Protein AF-0000000085261270 (afdb_homodimer)

InterPro domains:
  IPR011009 Protein kinase-like domain superfamily [SSF56112] (23-106)

Radius of gyration: 17.26 Å; Cα contacts (8 Å, |Δi|>4): 428; chains: 2; bounding box: 30×53×46 Å

Foldseek 3Di:
DADPVLLVVLVVLCVVLVFAEDEPVVVCVQDDPVFWAWPADDPFGTKIWGDDPPFIKMKDFGDRDPVRSVVLSVVVVVQSVCQPPPPDWHWDGAYSVRSITMTGDDD/DADVVLLVVLVVLCVVLVFAEDEPVVVCVQDDPVFWAWPADDPFGTKIWGDDPPFIKMKDFGDRDPVRSVVLSVVVVVQSVCQPPPPDWHWDGAYSVRSITMTGDDD

pLDDT: mean 97.73, std 2.25, range [82.75, 98.94]

Structure (mmCIF, N/CA/C/O backbone):
data_AF-0000000085261270-model_v1
#
loop_
_entity.id
_entity.type
_entity.pdbx_description
1 polymer 'Protein kinase domain-containing protein'
#
loop_
_atom_site.group_PDB
_atom_site.id
_atom_site.type_symbol
_atom_site.label_atom_id
_atom_site.label_alt_id
_atom_site.label_comp_id
_atom_site.label_asym_id
_atom_site.label_entity_id
_atom_site.label_seq_id
_atom_site.pdbx_PDB_ins_code
_atom_site.Cartn_x
_atom_site.Cartn_y
_atom_site.Cartn_z
_atom_site.occupancy
_atom_site.B_iso_or_equiv
_atom_site.auth_seq_id
_atom_site.auth_comp_id
_atom_site.auth_asym_id
_atom_site.auth_atom_id
_atom_site.pdbx_PDB_model_num
ATOM 1 N N . MET A 1 1 ? 4.352 26.328 2.691 1 83.56 1 MET A N 1
ATOM 2 C CA . MET A 1 1 ? 3.074 25.984 3.311 1 83.56 1 MET A CA 1
ATOM 3 C C . MET A 1 1 ? 2.242 25.109 2.387 1 83.56 1 MET A C 1
ATOM 5 O O . MET A 1 1 ? 2.227 25.312 1.171 1 83.56 1 MET A O 1
ATOM 9 N N . ILE A 1 2 ? 1.566 24 2.965 1 95.19 2 ILE A N 1
ATOM 10 C CA . ILE A 1 2 ? 0.722 23.125 2.166 1 95.19 2 ILE A CA 1
ATOM 11 C C . ILE A 1 2 ? -0.504 23.891 1.673 1 95.19 2 ILE A C 1
ATOM 13 O O . ILE A 1 2 ? -1.143 24.609 2.441 1 95.19 2 ILE A O 1
ATOM 17 N N . LYS A 1 3 ? -0.799 23.828 0.334 1 97.44 3 LYS A N 1
ATOM 18 C CA . LYS A 1 3 ? -1.96 24.484 -0.26 1 97.44 3 LYS A CA 1
ATOM 19 C C . LYS A 1 3 ? -3.254 24.016 0.399 1 97.44 3 LYS A C 1
ATOM 21 O O . LYS A 1 3 ? -3.492 22.812 0.526 1 97.44 3 LYS A O 1
ATOM 26 N N . PRO A 1 4 ? -4.074 24.984 0.837 1 97.12 4 PRO A N 1
ATOM 27 C CA . PRO A 1 4 ? -5.336 24.609 1.474 1 97.12 4 PRO A CA 1
ATOM 28 C C . PRO A 1 4 ? -6.195 23.703 0.594 1 97.12 4 PRO A C 1
ATOM 30 O O . PRO A 1 4 ? -6.906 22.828 1.104 1 97.12 4 PRO A O 1
ATOM 33 N N . GLU A 1 5 ? -6.191 23.938 -0.656 1 97.81 5 GLU A N 1
ATOM 34 C CA . GLU A 1 5 ? -6.969 23.125 -1.582 1 97.81 5 GLU A CA 1
ATOM 35 C C . GLU A 1 5 ? -6.555 21.656 -1.51 1 97.81 5 GLU A C 1
ATOM 37 O O . GLU A 1 5 ? -7.391 20.75 -1.646 1 97.81 5 GLU A O 1
ATOM 42 N N . ASN A 1 6 ? -5.262 21.375 -1.389 1 98.56 6 ASN A N 1
ATOM 43 C CA . ASN A 1 6 ? -4.773 20 -1.273 1 98.56 6 ASN A CA 1
ATOM 44 C C . ASN A 1 6 ? -5.199 19.359 0.045 1 98.56 6 ASN A C 1
ATOM 46 O O . ASN A 1 6 ? -5.555 18.188 0.081 1 98.56 6 ASN A O 1
ATOM 50 N N . VAL A 1 7 ? -5.156 20.109 1.107 1 98.69 7 VAL A N 1
ATOM 51 C CA . VAL A 1 7 ? -5.621 19.625 2.408 1 98.69 7 VAL A CA 1
ATOM 52 C C . VAL A 1 7 ? -7.082 19.203 2.309 1 98.69 7 VAL A C 1
ATOM 54 O O . VAL A 1 7 ? -7.445 18.109 2.752 1 98.69 7 VAL A O 1
ATOM 57 N N . GLU A 1 8 ? -7.887 20.031 1.729 1 98.5 8 GLU A N 1
ATOM 58 C CA . GLU A 1 8 ? -9.312 19.766 1.599 1 98.5 8 GLU A CA 1
ATOM 59 C C . GLU A 1 8 ? -9.562 18.531 0.727 1 98.5 8 GLU A C 1
ATOM 61 O O . GLU A 1 8 ? -10.453 17.734 1.014 1 98.5 8 GLU A O 1
ATOM 66 N N . THR A 1 9 ? -8.836 18.453 -0.363 1 98.69 9 THR A N 1
ATOM 67 C CA . THR A 1 9 ? -8.945 17.297 -1.248 1 98.69 9 THR A CA 1
ATOM 68 C C . THR A 1 9 ? -8.695 16 -0.483 1 98.69 9 THR A C 1
ATOM 70 O O . THR A 1 9 ? -9.477 15.062 -0.575 1 98.69 9 THR A O 1
ATOM 73 N N . VAL A 1 10 ? -7.621 15.953 0.271 1 98.81 10 VAL A N 1
ATOM 74 C CA . VAL A 1 10 ? -7.266 14.75 1.021 1 98.81 10 VAL A CA 1
ATOM 75 C C . VAL A 1 10 ? -8.32 14.484 2.094 1 98.81 10 VAL A C 1
ATOM 77 O O . VAL A 1 10 ? -8.734 13.336 2.293 1 98.81 10 VAL A O 1
ATOM 80 N N . ARG A 1 11 ? -8.766 15.547 2.732 1 98.75 11 ARG A N 1
ATOM 81 C CA . ARG A 1 11 ? -9.766 15.414 3.791 1 98.75 11 ARG A CA 1
ATOM 82 C C . ARG A 1 11 ? -11.062 14.828 3.252 1 98.75 11 ARG A C 1
ATOM 84 O O . ARG A 1 11 ? -11.609 13.891 3.834 1 98.75 11 ARG A O 1
ATOM 91 N N . TYR A 1 12 ? -11.531 15.352 2.176 1 98.62 12 TYR A N 1
ATOM 92 C CA . TYR A 1 12 ? -12.766 14.867 1.571 1 98.62 12 TYR A CA 1
ATOM 93 C C . TYR A 1 12 ? -12.625 13.414 1.137 1 98.62 12 TYR A C 1
ATOM 95 O O . TYR A 1 12 ? -13.547 12.617 1.308 1 98.62 12 TYR A O 1
ATOM 103 N N . PHE A 1 13 ? -11.516 13.133 0.557 1 98.75 13 PHE A N 1
ATOM 104 C CA . PHE A 1 13 ? -11.258 11.773 0.096 1 98.75 13 PHE A CA 1
ATOM 105 C C . PHE A 1 13 ? -11.312 10.781 1.257 1 98.75 13 PHE A C 1
ATOM 107 O O . PHE A 1 13 ? -11.93 9.727 1.147 1 98.75 13 PHE A O 1
ATOM 114 N N . CYS A 1 14 ? -10.68 11.109 2.334 1 98.81 14 CYS A N 1
ATOM 115 C CA . CYS A 1 14 ? -10.641 10.25 3.514 1 98.81 14 CYS A CA 1
ATOM 116 C C . CYS A 1 14 ? -12.031 10.086 4.109 1 98.81 14 CYS A C 1
ATOM 118 O O . CYS A 1 14 ? -12.383 9.008 4.594 1 98.81 14 CYS A O 1
ATOM 120 N N . GLN A 1 15 ? -12.773 11.117 4.102 1 98.25 15 GLN A N 1
ATOM 121 C CA . GLN A 1 15 ? -14.133 11.078 4.629 1 98.25 15 GLN A CA 1
ATOM 122 C C . GLN A 1 15 ? -14.984 10.07 3.867 1 98.25 15 GLN A C 1
ATOM 124 O O . GLN A 1 15 ? -15.82 9.383 4.457 1 98.25 15 GLN A O 1
ATOM 129 N N . ARG A 1 16 ? -14.742 9.938 2.605 1 96.62 16 ARG A N 1
ATOM 130 C CA . ARG A 1 16 ? -15.5 9.016 1.765 1 96.62 16 ARG A CA 1
ATOM 131 C C . ARG A 1 16 ? -15.312 7.578 2.223 1 96.62 16 ARG A C 1
ATOM 133 O O . ARG A 1 16 ? -16.234 6.766 2.135 1 96.62 16 ARG A O 1
ATOM 140 N N . PHE A 1 17 ? -14.148 7.262 2.842 1 96.88 17 PHE A N 1
ATOM 141 C CA . PHE A 1 17 ? -13.844 5.898 3.25 1 96.88 17 PHE A CA 1
ATOM 142 C C . PHE A 1 17 ? -14.062 5.719 4.746 1 96.88 17 PHE A C 1
ATOM 144 O O . PHE A 1 17 ? -14 4.602 5.262 1 96.88 17 PHE A O 1
ATOM 151 N N . GLY A 1 18 ? -14.32 6.836 5.383 1 97.31 18 GLY A N 1
ATOM 152 C CA . GLY A 1 18 ? -14.367 6.766 6.836 1 97.31 18 GLY A CA 1
ATOM 153 C C . GLY A 1 18 ? -13 6.555 7.465 1 97.31 18 GLY A C 1
ATOM 154 O O . GLY A 1 18 ? -12.891 5.922 8.516 1 97.31 18 GLY A O 1
ATOM 155 N N . THR A 1 19 ? -11.961 7.078 6.781 1 98.5 19 THR A N 1
ATOM 156 C CA . THR A 1 19 ? -10.586 6.988 7.262 1 98.5 19 THR A CA 1
ATOM 157 C C . THR A 1 19 ? -10.375 7.895 8.469 1 98.5 19 THR A C 1
ATOM 159 O O . THR A 1 19 ? -10.852 9.031 8.492 1 98.5 19 THR A O 1
ATOM 162 N N . LEU A 1 20 ? -9.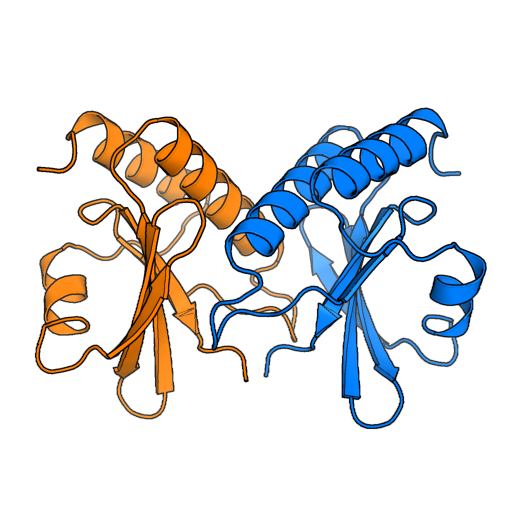641 7.383 9.5 1 98.81 20 LEU A N 1
ATOM 163 C CA . LEU A 1 20 ? -9.328 8.219 10.656 1 98.81 20 LEU A CA 1
ATOM 164 C C . LEU A 1 20 ? -8.43 9.383 10.266 1 98.81 20 LEU A C 1
ATOM 166 O O . LEU A 1 20 ? -7.395 9.188 9.625 1 98.81 20 LEU A O 1
ATOM 170 N N . ILE A 1 21 ? -8.875 10.508 10.641 1 98.94 21 ILE A N 1
ATOM 171 C CA . ILE A 1 21 ? -8.141 11.719 10.312 1 98.94 21 ILE A CA 1
ATOM 172 C C . ILE A 1 21 ? -7.535 12.32 11.578 1 98.94 21 ILE A C 1
ATOM 174 O O . ILE A 1 21 ? -8.234 12.508 12.578 1 98.94 21 ILE A O 1
ATOM 178 N N . TRP A 1 22 ? -6.281 12.547 11.562 1 98.88 22 TRP A N 1
ATOM 179 C CA . TRP A 1 22 ? -5.594 13.281 12.617 1 98.88 22 TRP A CA 1
ATOM 180 C C . TRP A 1 22 ? -5.508 14.766 12.273 1 98.88 22 TRP A C 1
ATOM 182 O O . TRP A 1 22 ? -5.41 15.133 11.094 1 98.88 22 TRP A O 1
ATOM 192 N N . ASP A 1 23 ? -5.508 15.602 13.297 1 98.5 23 ASP A N 1
ATOM 193 C CA . ASP A 1 23 ? -5.16 17 13.039 1 98.5 23 ASP A CA 1
ATOM 194 C C . ASP A 1 23 ? -3.66 17.219 13.195 1 98.5 23 ASP A C 1
ATOM 196 O O . ASP A 1 23 ? -2.926 16.328 13.602 1 98.5 23 ASP A O 1
ATOM 200 N N . ALA A 1 24 ? -3.229 18.391 12.82 1 98.44 24 ALA A N 1
ATOM 201 C CA . ALA A 1 24 ? -1.808 18.719 12.805 1 98.44 24 ALA A CA 1
ATOM 202 C C . ALA A 1 24 ? -1.216 18.672 14.211 1 98.44 24 ALA A C 1
ATOM 204 O O . ALA A 1 24 ? -0.056 18.281 14.383 1 98.44 24 ALA A O 1
ATOM 205 N N . ALA A 1 25 ? -1.984 19.109 15.195 1 98.56 25 ALA A N 1
ATOM 206 C CA . ALA A 1 25 ? -1.477 19.141 16.562 1 98.56 25 ALA A CA 1
ATOM 207 C C . ALA A 1 25 ? -1.127 17.734 17.047 1 98.56 25 ALA A C 1
ATOM 209 O O . ALA A 1 25 ? -0.07 17.516 17.641 1 98.56 25 ALA A O 1
ATOM 210 N N . LEU A 1 26 ? -2.029 16.828 16.781 1 98.44 26 LEU A N 1
ATOM 211 C CA . LEU A 1 26 ? -1.787 15.445 17.172 1 98.44 26 LEU A CA 1
ATOM 212 C C . LEU A 1 26 ? -0.594 14.867 16.422 1 98.44 26 LEU A C 1
ATOM 214 O O . LEU A 1 26 ? 0.283 14.242 17.031 1 98.44 26 LEU A O 1
ATOM 218 N N . HIS A 1 27 ? -0.513 15.016 15.109 1 98.62 27 HIS A N 1
ATOM 219 C CA . HIS A 1 27 ? 0.607 14.562 14.289 1 98.62 27 HIS A CA 1
ATOM 220 C C . HIS A 1 27 ? 1.93 15.109 14.82 1 98.62 27 HIS A C 1
ATOM 222 O O . HIS A 1 27 ? 2.891 14.359 14.992 1 98.62 27 HIS A O 1
ATOM 228 N N . ASP A 1 28 ? 1.919 16.422 15.102 1 98.38 28 ASP A N 1
ATOM 229 C CA . ASP A 1 28 ? 3.154 17.094 15.5 1 98.38 28 ASP A CA 1
ATOM 230 C C . ASP A 1 28 ? 3.58 16.656 16.906 1 98.38 28 ASP A C 1
ATOM 232 O O . ASP A 1 28 ? 4.773 16.641 17.219 1 98.38 28 ASP A O 1
ATOM 236 N N . PHE A 1 29 ? 2.605 16.359 17.672 1 9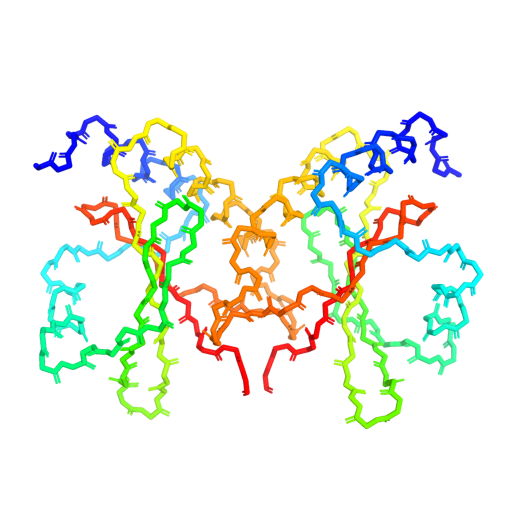7.88 29 PHE A N 1
ATOM 237 C CA . PHE A 1 29 ? 2.906 15.875 19.016 1 97.88 29 PHE A CA 1
ATOM 238 C C . PHE A 1 29 ? 3.607 14.523 18.953 1 97.88 29 PHE A C 1
ATOM 240 O O . PHE A 1 29 ? 4.617 14.312 19.625 1 97.88 29 PHE A O 1
ATOM 247 N N . LEU A 1 30 ? 3.139 13.617 18.141 1 97.5 30 LEU A N 1
ATOM 248 C CA . LEU A 1 30 ? 3.641 12.242 18.094 1 97.5 30 LEU A CA 1
ATOM 249 C C . LEU A 1 30 ? 4.906 12.164 17.25 1 97.5 30 LEU A C 1
ATOM 251 O O . LEU A 1 30 ? 5.758 11.297 17.484 1 97.5 30 LEU A O 1
ATOM 255 N N . PHE A 1 31 ? 4.953 13.047 16.234 1 98 31 PHE A N 1
ATOM 256 C CA . PHE A 1 31 ? 6.086 13.07 15.328 1 98 31 PHE A CA 1
ATOM 257 C C . PHE A 1 31 ? 6.762 14.43 15.336 1 98 31 PHE A C 1
ATOM 259 O O . PHE A 1 31 ? 6.395 15.32 14.555 1 98 31 PHE A O 1
ATOM 266 N N . ASN A 1 32 ? 7.637 14.625 16.188 1 97.12 32 ASN A N 1
ATOM 267 C CA . ASN A 1 32 ? 8.438 15.836 16.266 1 97.12 32 ASN A CA 1
ATOM 268 C C . ASN A 1 32 ? 9.93 15.523 16.312 1 97.12 32 ASN A C 1
ATOM 270 O O . ASN A 1 32 ? 10.328 14.359 16.25 1 97.12 32 ASN A O 1
ATOM 274 N N . ASP A 1 33 ? 10.727 16.547 16.375 1 95.88 33 ASP A N 1
ATOM 275 C CA . ASP A 1 33 ? 12.172 16.406 16.234 1 95.88 33 ASP A CA 1
ATOM 276 C C . ASP A 1 33 ? 12.734 15.5 17.328 1 95.88 33 ASP A C 1
ATOM 278 O O . ASP A 1 33 ? 13.773 14.867 17.141 1 95.88 33 ASP A O 1
ATOM 282 N N . ASN A 1 34 ? 12.039 15.281 18.422 1 96.69 34 ASN A N 1
ATOM 283 C CA . ASN A 1 34 ? 12.531 14.508 19.562 1 96.69 34 ASN A CA 1
ATOM 284 C C . ASN A 1 34 ? 12.094 13.055 19.469 1 96.69 34 ASN A C 1
ATOM 286 O O . ASN A 1 34 ? 12.703 12.18 20.094 1 96.69 34 ASN A O 1
ATOM 290 N N . THR A 1 35 ? 11.055 12.797 18.719 1 97.44 35 THR A N 1
ATOM 291 C CA . THR A 1 35 ? 10.461 11.469 18.766 1 97.44 35 THR A CA 1
ATOM 292 C C . THR A 1 35 ? 10.648 10.742 17.438 1 97.44 35 THR A C 1
ATOM 294 O O . THR A 1 35 ? 10.641 9.508 17.375 1 97.44 35 THR A O 1
ATOM 297 N N . ARG A 1 36 ? 10.852 11.5 16.359 1 98.06 36 ARG A N 1
ATOM 298 C CA . ARG A 1 36 ? 10.852 10.852 15.055 1 98.06 36 ARG A CA 1
ATOM 299 C C . ARG A 1 36 ? 12.266 10.477 14.617 1 98.06 36 ARG A C 1
ATOM 301 O O . ARG A 1 36 ? 13.227 11.164 14.969 1 98.06 36 ARG A O 1
ATOM 308 N N . GLN A 1 37 ? 12.398 9.438 13.922 1 98.38 37 GLN A N 1
ATOM 309 C CA . GLN A 1 37 ? 13.617 9.008 13.242 1 98.38 37 GLN A CA 1
ATOM 310 C C . GLN A 1 37 ? 13.398 8.891 11.734 1 98.38 37 GLN A C 1
ATOM 312 O O . GLN A 1 37 ? 12.445 8.25 11.289 1 98.38 37 GLN A O 1
ATOM 317 N N . ARG A 1 38 ? 14.273 9.5 11.016 1 98.69 38 ARG A N 1
ATOM 318 C CA . ARG A 1 38 ? 14.164 9.445 9.562 1 98.69 38 ARG A CA 1
ATOM 319 C C . ARG A 1 38 ? 14.461 8.047 9.039 1 98.69 38 ARG A C 1
ATOM 321 O O . ARG A 1 38 ? 15.484 7.453 9.391 1 98.69 38 ARG A O 1
ATOM 328 N N . LEU A 1 39 ? 13.594 7.551 8.281 1 98.56 39 LEU A N 1
ATOM 329 C CA . LEU A 1 39 ? 13.805 6.242 7.672 1 98.56 39 LEU A CA 1
ATOM 330 C C . LEU A 1 39 ? 14.406 6.383 6.277 1 98.56 39 LEU A C 1
ATOM 332 O O . LEU A 1 39 ? 15.25 5.582 5.875 1 98.56 39 LEU A O 1
ATOM 336 N N . GLY A 1 40 ? 13.961 7.391 5.48 1 98.44 40 GLY A N 1
ATOM 337 C CA . GLY A 1 40 ? 14.445 7.621 4.129 1 98.44 40 GLY A CA 1
ATOM 338 C C . GLY A 1 40 ? 13.438 8.328 3.246 1 98.44 40 GLY A C 1
ATOM 339 O O . GLY A 1 40 ? 12.352 8.688 3.699 1 98.44 40 GLY A O 1
ATOM 340 N N . SER A 1 41 ? 13.859 8.594 1.975 1 98.19 41 SER A N 1
ATOM 341 C CA . SER A 1 41 ? 13.023 9.273 0.993 1 98.19 41 SER A CA 1
ATOM 342 C C . SER A 1 41 ? 12.492 8.297 -0.052 1 98.19 41 SER A C 1
ATOM 344 O O . SER A 1 41 ? 13.25 7.5 -0.606 1 98.19 41 SER A O 1
ATOM 346 N N . GLY A 1 42 ? 11.188 8.438 -0.21 1 97.12 42 GLY A N 1
ATOM 347 C CA . GLY A 1 42 ? 10.602 7.816 -1.388 1 97.12 42 GLY A CA 1
ATOM 348 C C . GLY A 1 42 ? 10.445 8.781 -2.551 1 97.12 42 GLY A C 1
ATOM 349 O O . GLY A 1 42 ? 10.961 9.898 -2.514 1 97.12 42 GLY A O 1
ATOM 350 N N . THR A 1 43 ? 9.734 8.344 -3.525 1 97.56 43 THR A N 1
ATOM 351 C CA . THR A 1 43 ? 9.516 9.102 -4.75 1 97.56 43 THR A CA 1
ATOM 352 C C . THR A 1 43 ? 8.789 10.414 -4.453 1 97.56 43 THR A C 1
ATOM 354 O O . THR A 1 43 ? 9.109 11.445 -5.043 1 97.56 43 THR A O 1
ATOM 357 N N . TYR A 1 44 ? 7.891 10.414 -3.463 1 97.94 44 TYR A N 1
ATOM 358 C CA . TYR A 1 44 ? 6.965 11.539 -3.34 1 97.94 44 TYR A CA 1
ATOM 359 C C . TYR A 1 44 ? 7.168 12.266 -2.018 1 97.94 44 TYR A C 1
ATOM 361 O O . TYR A 1 44 ? 6.41 13.188 -1.687 1 97.94 44 TYR A O 1
ATOM 369 N N . GLY A 1 45 ? 8.117 11.766 -1.3 1 98.19 45 GLY A N 1
ATOM 370 C CA . GLY A 1 45 ? 8.32 12.414 -0.015 1 98.19 45 GLY A CA 1
ATOM 371 C C . GLY A 1 45 ? 9.281 11.664 0.888 1 98.19 45 GLY A C 1
ATOM 372 O O . GLY A 1 45 ? 10.219 11.023 0.41 1 98.19 45 GLY A O 1
ATOM 373 N N . VAL A 1 46 ? 9.062 11.875 2.223 1 98.62 46 VAL A N 1
ATOM 374 C CA . VAL A 1 46 ? 10 11.336 3.203 1 98.62 46 VAL A CA 1
ATOM 375 C C . VAL A 1 46 ? 9.234 10.523 4.25 1 98.62 46 VAL A C 1
ATOM 377 O O . VAL A 1 46 ? 8.102 10.859 4.602 1 98.62 46 VAL A O 1
ATOM 380 N N . CYS A 1 47 ? 9.938 9.492 4.773 1 98.88 47 CYS A N 1
ATOM 381 C CA . CYS A 1 47 ? 9.344 8.648 5.801 1 98.88 47 CYS A CA 1
ATOM 382 C C . CYS A 1 47 ? 10.117 8.75 7.109 1 98.88 47 CYS A C 1
ATOM 384 O O . CYS A 1 47 ? 11.344 8.812 7.105 1 98.88 47 CYS A O 1
ATOM 386 N N . TYR A 1 48 ? 9.344 8.742 8.172 1 98.81 48 TYR A N 1
ATOM 387 C CA . TYR A 1 48 ? 9.898 8.734 9.523 1 98.81 48 TYR A CA 1
ATOM 388 C C . TYR A 1 48 ? 9.266 7.633 10.359 1 98.81 48 TYR A C 1
ATOM 390 O O . TYR A 1 48 ? 8.172 7.156 10.055 1 98.81 48 TYR A O 1
ATOM 398 N N . SER A 1 49 ? 9.914 7.203 11.375 1 98.62 49 SER A N 1
ATOM 399 C CA . SER A 1 49 ? 9.328 6.344 12.391 1 98.62 49 SER A CA 1
ATOM 400 C C . SER A 1 49 ? 9.305 7.035 13.75 1 98.62 49 SER A C 1
ATOM 402 O 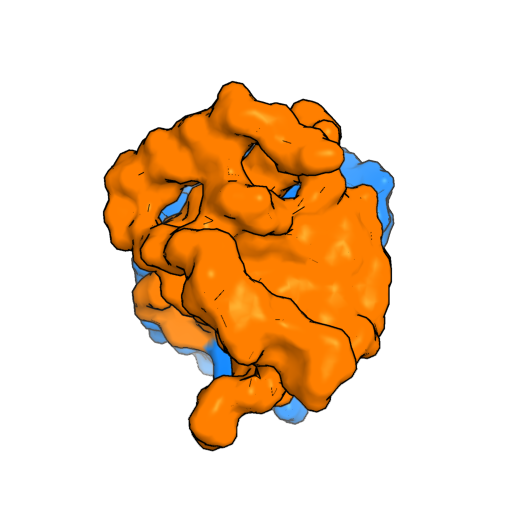O . SER A 1 49 ? 10.047 7.992 13.984 1 98.62 49 SER A O 1
ATOM 404 N N . ALA A 1 50 ? 8.414 6.613 14.586 1 98.12 50 ALA A N 1
ATOM 405 C CA . ALA A 1 50 ? 8.359 7.035 15.984 1 98.12 50 ALA A CA 1
ATOM 406 C C . ALA A 1 50 ? 7.75 5.945 16.859 1 98.12 50 ALA A C 1
ATOM 408 O O . ALA A 1 50 ? 6.848 5.223 16.422 1 98.12 50 ALA A O 1
ATOM 409 N N . GLY A 1 51 ? 8.242 5.836 17.984 1 97.5 51 GLY A N 1
ATOM 410 C CA . GLY A 1 51 ? 7.605 4.984 18.984 1 97.5 51 GLY A CA 1
ATOM 411 C C . GLY A 1 51 ? 6.352 5.598 19.578 1 97.5 51 GLY A C 1
ATOM 412 O O . GLY A 1 51 ? 6.352 6.766 19.969 1 97.5 51 GLY A O 1
ATOM 413 N N . VAL A 1 52 ? 5.293 4.867 19.578 1 94.62 52 VAL A N 1
ATOM 414 C CA . VAL A 1 52 ? 4.027 5.266 20.188 1 94.62 52 VAL A CA 1
ATOM 415 C C . VAL A 1 52 ? 3.541 4.18 21.141 1 94.62 52 VAL A C 1
ATOM 417 O O . VAL A 1 52 ? 3.035 3.141 20.703 1 94.62 52 VAL A O 1
ATOM 420 N N . ALA A 1 53 ? 3.65 4.527 22.438 1 92.56 53 ALA A N 1
ATOM 421 C CA . ALA A 1 53 ? 3.406 3.523 23.484 1 92.56 53 ALA A CA 1
ATOM 422 C C . ALA A 1 53 ? 4.266 2.283 23.25 1 92.56 53 ALA A C 1
ATOM 424 O O . ALA A 1 53 ? 5.492 2.369 23.203 1 92.56 53 ALA A O 1
ATOM 425 N N . SER A 1 54 ? 3.674 1.107 22.984 1 94.94 54 SER A N 1
ATOM 426 C CA . SER A 1 54 ? 4.434 -0.121 22.781 1 94.94 54 SER A CA 1
ATOM 427 C C . SER A 1 54 ? 4.543 -0.464 21.297 1 94.94 54 SER A C 1
ATOM 429 O O . SER A 1 54 ? 5.012 -1.546 20.938 1 94.94 54 SER A O 1
ATOM 431 N N . ASN A 1 55 ? 4.152 0.447 20.531 1 96.12 55 ASN A N 1
ATOM 432 C CA . ASN A 1 55 ? 4.176 0.23 19.078 1 96.12 55 ASN A CA 1
ATOM 433 C C . ASN A 1 55 ? 5.148 1.18 18.391 1 96.12 55 ASN A C 1
ATOM 435 O O . ASN A 1 55 ? 5.66 2.113 19.016 1 96.12 55 ASN A O 1
ATOM 439 N N . THR A 1 56 ? 5.539 0.826 17.172 1 97.88 56 THR A N 1
ATOM 440 C C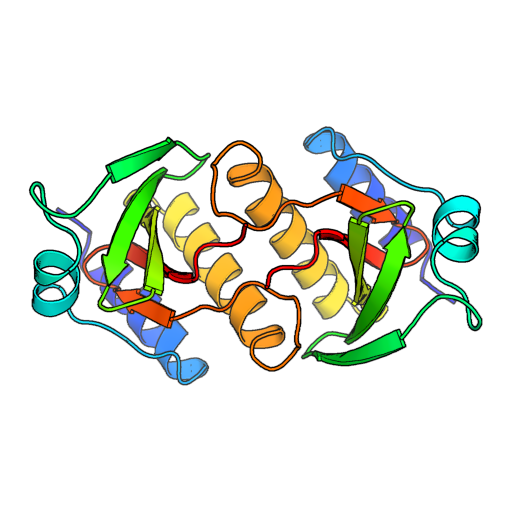A . THR A 1 56 ? 6.238 1.728 16.25 1 97.88 56 THR A CA 1
ATOM 441 C C . THR A 1 56 ? 5.367 2.047 15.047 1 97.88 56 THR A C 1
ATOM 443 O O . THR A 1 56 ? 4.742 1.153 14.469 1 97.88 56 THR A O 1
ATOM 446 N N . TRP A 1 57 ? 5.312 3.324 14.789 1 98.69 57 TRP A N 1
ATOM 447 C CA . TRP A 1 57 ? 4.551 3.746 13.617 1 98.69 57 TRP A CA 1
ATOM 448 C C . TRP A 1 57 ? 5.449 4.434 12.602 1 98.69 57 TRP A C 1
ATOM 450 O O . TRP A 1 57 ? 6.562 4.852 12.93 1 98.69 57 TRP A O 1
ATOM 460 N N . VAL A 1 58 ? 5.02 4.465 11.336 1 98.75 58 VAL A N 1
ATOM 461 C CA . VAL A 1 58 ? 5.707 5.129 10.234 1 98.75 58 VAL A CA 1
ATOM 462 C C . VAL A 1 58 ? 4.836 6.262 9.688 1 98.75 58 VAL A C 1
ATOM 464 O O . VAL A 1 58 ? 3.627 6.09 9.508 1 98.75 58 VAL A O 1
ATOM 467 N N . THR A 1 59 ? 5.418 7.406 9.453 1 98.69 59 THR A N 1
ATOM 468 C CA . THR A 1 59 ? 4.75 8.469 8.711 1 98.69 59 THR A CA 1
ATOM 469 C C . THR A 1 59 ? 5.348 8.602 7.309 1 98.69 59 THR A C 1
ATOM 471 O O . THR A 1 59 ? 6.566 8.641 7.152 1 98.69 59 THR A O 1
ATOM 474 N N . LYS A 1 60 ? 4.5 8.586 6.387 1 98.75 60 LYS A N 1
ATOM 475 C CA . LYS A 1 60 ? 4.828 8.953 5.012 1 98.75 60 LYS A CA 1
ATOM 476 C C . LYS A 1 60 ? 4.422 10.398 4.719 1 98.75 60 LYS A C 1
ATOM 478 O O . LYS A 1 60 ? 3.234 10.688 4.562 1 98.75 60 LYS A O 1
ATOM 483 N N . LEU A 1 61 ? 5.398 11.266 4.754 1 98.62 61 LEU A N 1
ATOM 484 C CA . LEU A 1 61 ? 5.172 12.68 4.508 1 98.62 61 LEU A CA 1
ATOM 485 C C . LEU A 1 61 ? 5.312 13.008 3.025 1 98.62 61 LEU A C 1
ATOM 487 O O . LEU A 1 61 ? 6.395 12.859 2.455 1 98.62 61 LEU A O 1
ATOM 491 N N . PHE A 1 62 ? 4.234 13.461 2.414 1 98.75 62 PHE A N 1
ATOM 492 C CA . PHE A 1 62 ? 4.227 13.703 0.977 1 98.75 62 PHE A CA 1
ATOM 493 C C . PHE A 1 62 ? 4.559 15.164 0.674 1 98.75 62 PHE A C 1
ATOM 495 O O . PHE A 1 62 ? 4.191 16.062 1.438 1 98.75 62 PHE A O 1
ATOM 502 N N . ASP A 1 63 ? 5.172 15.375 -0.459 1 98.38 63 ASP A N 1
ATOM 503 C CA . ASP A 1 63 ? 5.367 16.719 -0.985 1 98.38 63 ASP A CA 1
ATOM 504 C C . ASP A 1 63 ? 4.035 17.359 -1.365 1 98.38 63 ASP A C 1
ATOM 506 O O . ASP A 1 63 ? 3.039 16.672 -1.565 1 98.38 63 ASP A O 1
ATOM 510 N N . ASP A 1 64 ? 4.082 18.656 -1.422 1 98.19 64 ASP A N 1
ATOM 511 C CA . ASP A 1 64 ? 2.869 19.391 -1.764 1 98.19 64 ASP A CA 1
ATOM 512 C C . ASP A 1 64 ? 2.789 19.656 -3.266 1 98.19 64 ASP A C 1
ATOM 514 O O . ASP A 1 64 ? 2.793 20.812 -3.701 1 98.19 64 ASP A O 1
ATOM 518 N N . THR A 1 65 ? 2.854 18.641 -4.055 1 97.75 65 THR A N 1
ATOM 519 C CA . THR A 1 65 ? 2.65 18.688 -5.496 1 97.75 65 THR A CA 1
ATOM 520 C C . THR A 1 65 ? 1.402 17.906 -5.895 1 97.75 65 THR A C 1
ATOM 522 O O . THR A 1 65 ? 0.928 17.062 -5.141 1 97.75 65 THR A O 1
ATOM 525 N N . GLU A 1 66 ? 0.918 18.188 -7.016 1 96.81 66 GLU A N 1
ATOM 526 C CA . GLU A 1 66 ? -0.26 17.469 -7.504 1 96.81 66 GLU A CA 1
ATOM 527 C C . GLU A 1 66 ? 0.001 15.977 -7.613 1 96.81 66 GLU A C 1
ATOM 529 O O . GLU A 1 66 ? -0.85 15.164 -7.246 1 96.81 66 GLU A O 1
ATOM 534 N N . SER A 1 67 ? 1.14 15.672 -8.133 1 97.12 67 SER A N 1
ATOM 535 C CA . SER A 1 67 ? 1.486 14.266 -8.297 1 97.12 67 SER A CA 1
ATOM 536 C C . SER A 1 67 ? 1.589 13.555 -6.949 1 97.12 67 SER A C 1
ATOM 538 O O . SER A 1 67 ? 1.182 12.398 -6.816 1 97.12 67 SER A O 1
ATOM 540 N N . SER A 1 68 ? 2.105 14.25 -5.996 1 98.06 68 SER A N 1
ATOM 541 C CA . SER A 1 68 ? 2.238 13.656 -4.664 1 98.06 68 SER A CA 1
ATOM 542 C C . SER A 1 68 ? 0.874 13.461 -4.012 1 98.06 68 SER A C 1
ATOM 544 O O . SER A 1 68 ? 0.633 12.438 -3.365 1 98.06 68 SER A O 1
ATOM 546 N N . VAL A 1 69 ? 0.021 14.391 -4.199 1 98.56 69 VAL A N 1
ATOM 547 C CA . VAL A 1 69 ? -1.322 14.289 -3.637 1 98.56 69 VAL A CA 1
ATOM 548 C C . VAL A 1 69 ? -2.07 13.133 -4.297 1 98.56 69 VAL A C 1
ATOM 550 O O . VAL A 1 69 ? -2.732 12.344 -3.615 1 98.56 69 VAL A O 1
ATOM 553 N N . GLU A 1 70 ? -1.938 13.078 -5.566 1 97.81 70 GLU A N 1
ATOM 554 C CA . GLU A 1 70 ? -2.559 11.961 -6.273 1 97.81 70 GLU A CA 1
ATOM 555 C C . GLU A 1 70 ? -2.043 10.617 -5.754 1 97.81 70 GLU A C 1
ATOM 557 O O . GLU A 1 70 ? -2.822 9.688 -5.535 1 97.81 70 GLU A O 1
ATOM 562 N N . SER A 1 71 ? -0.749 10.523 -5.539 1 97.88 71 SER A N 1
ATOM 563 C CA . SER A 1 71 ? -0.142 9.305 -5.023 1 97.88 71 SER A CA 1
ATOM 564 C C . SER A 1 71 ? -0.624 9 -3.611 1 97.88 71 SER A C 1
ATOM 566 O O . SER A 1 71 ? -0.871 7.84 -3.27 1 97.88 71 SER A O 1
ATOM 568 N N . LEU A 1 72 ? -0.748 10.031 -2.855 1 98.81 72 LEU A N 1
ATOM 569 C CA . LEU A 1 72 ? -1.269 9.883 -1.502 1 98.81 72 LEU A CA 1
ATOM 570 C C . LEU A 1 72 ? -2.676 9.297 -1.523 1 98.81 72 LEU A C 1
ATOM 572 O O . LEU A 1 72 ? -2.971 8.344 -0.792 1 98.81 72 LEU A O 1
ATOM 576 N N . LEU A 1 73 ? -3.508 9.828 -2.395 1 98.5 73 LEU A N 1
ATOM 577 C CA . LEU A 1 73 ? -4.883 9.352 -2.486 1 98.5 73 LEU A CA 1
ATOM 578 C C . LEU A 1 73 ? -4.922 7.891 -2.924 1 98.5 73 LEU A C 1
ATOM 580 O O . LEU A 1 73 ? -5.715 7.102 -2.402 1 98.5 73 LEU A O 1
ATOM 584 N N . GLN A 1 74 ? -4.078 7.574 -3.809 1 97.19 74 GLN A N 1
ATOM 585 C CA . GLN A 1 74 ? -4.031 6.203 -4.301 1 97.19 74 GLN A CA 1
ATOM 586 C C . GLN A 1 74 ? -3.586 5.242 -3.201 1 97.19 74 GLN A C 1
ATOM 588 O O . GLN A 1 74 ? -4.113 4.133 -3.088 1 97.19 74 GLN A O 1
ATOM 593 N N . GLU A 1 75 ? -2.631 5.664 -2.43 1 98.12 75 GLU A N 1
ATOM 594 C CA . GLU A 1 75 ? -2.168 4.832 -1.323 1 98.12 75 GLU A CA 1
ATOM 595 C C . GLU A 1 75 ? -3.266 4.637 -0.283 1 98.12 75 GLU A C 1
ATOM 597 O O . GLU A 1 75 ? -3.494 3.518 0.182 1 98.12 75 GLU A O 1
ATOM 602 N N . VAL A 1 76 ? -3.934 5.672 0.016 1 98.56 76 VAL A N 1
ATOM 603 C CA . VAL A 1 76 ? -5.031 5.578 0.972 1 98.56 76 VAL A CA 1
ATOM 604 C C . VAL A 1 76 ? -6.09 4.613 0.449 1 98.56 76 VAL A C 1
ATOM 606 O O . VAL A 1 76 ? -6.562 3.742 1.184 1 98.56 76 VAL A O 1
ATOM 609 N N . GLU A 1 77 ? -6.473 4.75 -0.815 1 97.5 77 GLU A N 1
ATOM 610 C CA . GLU A 1 77 ? -7.496 3.881 -1.393 1 97.5 77 GLU A CA 1
ATOM 611 C C . GLU A 1 77 ? -7.086 2.414 -1.313 1 97.5 77 GLU A C 1
ATOM 613 O O . GLU A 1 77 ? -7.883 1.562 -0.919 1 97.5 77 GLU A O 1
ATOM 618 N N . ALA A 1 78 ? -5.848 2.18 -1.674 1 97.19 78 ALA A N 1
ATOM 619 C 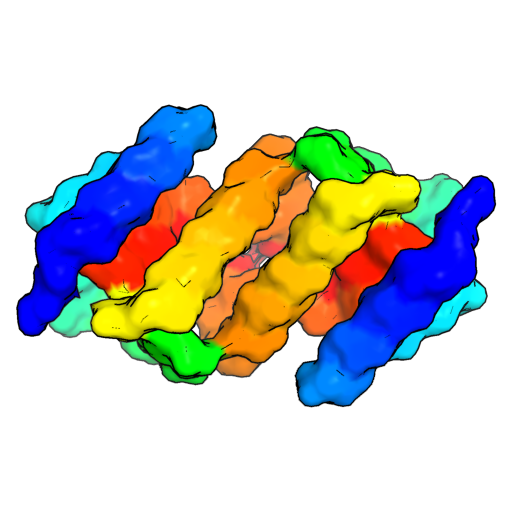CA . ALA A 1 78 ? -5.355 0.804 -1.668 1 97.19 78 ALA A CA 1
ATOM 620 C C . ALA A 1 78 ? -5.363 0.225 -0.256 1 97.19 78 ALA A C 1
ATOM 622 O O . ALA A 1 78 ? -5.742 -0.93 -0.053 1 97.19 78 ALA A O 1
ATOM 623 N N . MET A 1 79 ? -4.977 1.013 0.68 1 98.25 79 MET A N 1
ATOM 624 C CA . MET A 1 79 ? -4.918 0.533 2.059 1 98.25 79 MET A CA 1
ATOM 625 C C . MET A 1 79 ? -6.316 0.342 2.631 1 98.25 79 MET A C 1
ATOM 627 O O . MET A 1 79 ? -6.566 -0.618 3.361 1 98.25 79 MET A O 1
ATOM 631 N N . GLU A 1 80 ? -7.238 1.208 2.256 1 98.25 80 GLU A N 1
ATOM 632 C CA . GLU A 1 80 ? -8.617 1.042 2.695 1 98.25 80 GLU A CA 1
ATOM 633 C C . GLU A 1 80 ? -9.227 -0.248 2.146 1 98.25 80 GLU A C 1
ATOM 635 O O . GLU A 1 80 ? -9.961 -0.941 2.846 1 98.25 80 GLU A O 1
ATOM 640 N N . ALA A 1 81 ? -8.867 -0.602 0.984 1 97.31 81 ALA A N 1
ATOM 641 C CA . ALA A 1 81 ? -9.422 -1.771 0.305 1 97.31 81 ALA A CA 1
ATOM 642 C C . ALA A 1 81 ? -8.977 -3.062 0.989 1 97.31 81 ALA A C 1
ATOM 644 O O . ALA A 1 81 ? -9.594 -4.113 0.808 1 97.31 81 ALA A O 1
ATOM 645 N N . LEU A 1 82 ? -7.891 -2.973 1.823 1 97.88 82 LEU A N 1
ATOM 646 C CA . LEU A 1 82 ? -7.277 -4.168 2.389 1 97.88 82 LEU A CA 1
ATOM 647 C C . LEU A 1 82 ? -7.262 -4.102 3.912 1 97.88 82 LEU A C 1
ATOM 649 O O . LEU A 1 82 ? -6.625 -4.934 4.566 1 97.88 82 LEU A O 1
ATOM 653 N N . LYS A 1 83 ? -7.934 -3.178 4.477 1 97.44 83 LYS A N 1
ATOM 654 C CA . LYS A 1 83 ? -7.75 -2.777 5.867 1 97.44 83 LYS A CA 1
ATOM 655 C C . LYS A 1 83 ? -8.102 -3.92 6.82 1 97.44 83 LYS A C 1
ATOM 657 O O . LYS A 1 83 ? -7.562 -4 7.926 1 97.44 83 LYS A O 1
ATOM 662 N N . ASP A 1 84 ? -8.906 -4.914 6.418 1 97.19 84 ASP A N 1
ATOM 663 C CA . ASP A 1 84 ? -9.352 -5.961 7.336 1 97.19 84 ASP A CA 1
ATOM 664 C C . ASP A 1 84 ? -8.625 -7.273 7.062 1 97.19 84 ASP A C 1
ATOM 666 O O . ASP A 1 84 ? -8.891 -8.281 7.715 1 97.19 84 ASP A O 1
ATOM 670 N N . ILE A 1 85 ? -7.703 -7.293 6.207 1 98.31 85 ILE A N 1
ATOM 671 C CA . ILE A 1 85 ? -7.012 -8.523 5.824 1 98.31 85 ILE A CA 1
ATOM 672 C C . ILE A 1 85 ? -5.742 -8.68 6.656 1 98.31 85 ILE A C 1
ATOM 674 O O . ILE A 1 85 ? -4.895 -7.785 6.684 1 98.31 85 ILE A O 1
ATOM 678 N N . PRO A 1 86 ? -5.559 -9.797 7.316 1 97.81 86 PRO A N 1
ATOM 679 C CA . PRO A 1 86 ? -4.312 -10.031 8.055 1 97.81 86 PRO A CA 1
ATOM 680 C C . PRO A 1 86 ? -3.086 -10.055 7.145 1 97.81 86 PRO A C 1
ATOM 682 O O . PRO A 1 86 ? -3.186 -10.445 5.98 1 97.81 86 PRO A O 1
ATOM 685 N N . GLY A 1 87 ? -1.923 -9.625 7.676 1 97.81 87 GLY A N 1
ATOM 686 C CA . GLY A 1 87 ? -0.666 -9.727 6.953 1 97.81 87 GLY A CA 1
ATOM 687 C C . GLY A 1 87 ? -0.412 -8.547 6.031 1 97.81 87 GLY A C 1
ATOM 688 O O . GLY A 1 87 ? 0.633 -8.477 5.379 1 97.81 87 GLY A O 1
ATOM 689 N N . ILE A 1 88 ? -1.38 -7.633 6.012 1 98.38 88 ILE A N 1
ATOM 690 C CA . ILE A 1 88 ? -1.223 -6.402 5.242 1 98.38 88 ILE A CA 1
ATOM 691 C C . ILE A 1 88 ? -0.909 -5.242 6.184 1 98.38 88 ILE A C 1
ATOM 693 O O . ILE A 1 88 ? -1.494 -5.137 7.266 1 98.38 88 ILE A O 1
ATOM 697 N N . GLN A 1 89 ? 0.017 -4.441 5.844 1 98.44 89 GLN A N 1
ATOM 698 C CA . GLN A 1 89 ? 0.35 -3.291 6.676 1 98.44 89 GLN A CA 1
ATOM 699 C C . GLN A 1 89 ? -0.868 -2.396 6.891 1 98.44 89 GLN A C 1
ATOM 701 O O . GLN A 1 89 ? -1.535 -2.006 5.93 1 98.44 89 GLN A O 1
ATOM 706 N N . LYS A 1 90 ? -1.046 -2.035 8.109 1 97.94 90 LYS A N 1
ATOM 707 C CA . LYS A 1 90 ? -2.27 -1.327 8.477 1 97.94 90 LYS A CA 1
ATOM 708 C C . LYS A 1 90 ? -2.039 0.181 8.516 1 97.94 90 LYS A C 1
ATOM 710 O O . LYS A 1 90 ? -1.001 0.643 8.992 1 97.94 90 LYS A O 1
ATOM 715 N N . MET A 1 91 ? -2.988 0.854 8.008 1 98.62 91 MET A N 1
ATOM 716 C CA . MET A 1 91 ? -3.023 2.307 8.156 1 98.62 91 MET A CA 1
ATOM 717 C C . MET A 1 91 ? -3.658 2.703 9.492 1 98.62 91 MET A C 1
ATOM 719 O O . MET A 1 91 ? -4.711 2.18 9.859 1 98.62 91 MET A O 1
ATOM 723 N N . ILE A 1 92 ? -2.988 3.605 10.117 1 98.56 92 ILE A N 1
ATOM 724 C CA . ILE A 1 92 ? -3.479 4.098 11.398 1 98.56 92 ILE A CA 1
ATOM 725 C C . ILE A 1 92 ? -4.344 5.336 11.18 1 98.56 92 ILE A C 1
ATOM 727 O O . ILE A 1 92 ? -5.461 5.422 11.703 1 98.56 92 ILE A O 1
ATOM 731 N N . ALA A 1 93 ? -3.869 6.297 10.438 1 98.88 93 ALA A N 1
ATOM 732 C CA . ALA A 1 93 ? -4.559 7.566 10.219 1 98.88 93 ALA A CA 1
ATOM 733 C C . ALA A 1 93 ? -3.959 8.32 9.039 1 98.88 93 ALA A C 1
ATOM 735 O O . ALA A 1 93 ? -2.932 7.918 8.492 1 98.88 93 ALA A O 1
ATOM 736 N N . VAL A 1 94 ? -4.691 9.312 8.641 1 98.94 94 VAL A N 1
ATOM 737 C CA . VAL A 1 94 ? -4.188 10.312 7.703 1 98.94 94 VAL A CA 1
ATOM 738 C C . VAL A 1 94 ? -4.234 11.695 8.352 1 98.94 94 VAL A C 1
ATOM 740 O O . VAL A 1 94 ? -5.176 12.023 9.078 1 98.94 94 VAL A O 1
ATOM 743 N N . CYS A 1 95 ? -3.217 12.438 8.102 1 98.94 95 CYS A N 1
ATOM 744 C CA . CYS A 1 95 ? -3.23 13.844 8.492 1 98.94 95 CYS A CA 1
ATOM 745 C C . CYS A 1 95 ? -3.227 14.75 7.27 1 98.94 95 CYS A C 1
ATOM 747 O O . CYS A 1 95 ? -2.166 15.055 6.719 1 98.94 95 CYS A O 1
ATOM 749 N N . PRO A 1 96 ? -4.371 15.211 6.875 1 98.88 96 PRO A N 1
ATOM 750 C CA . PRO A 1 96 ? -4.453 16.047 5.672 1 98.88 96 PRO A CA 1
ATOM 751 C C . PRO A 1 96 ? -3.602 17.312 5.77 1 98.88 96 PRO A C 1
ATOM 753 O O . PRO A 1 96 ? -2.928 17.672 4.805 1 98.88 96 PRO A O 1
ATOM 756 N N . GLU A 1 97 ? -3.453 17.938 6.895 1 98.75 97 GLU A N 1
ATOM 757 C CA . GLU A 1 97 ? -2.752 19.203 7.066 1 98.75 97 GLU A CA 1
ATOM 758 C C . GLU A 1 97 ? -1.245 19.031 6.906 1 98.75 97 GLU A C 1
ATOM 760 O O . GLU A 1 97 ? -0.516 20 6.73 1 98.75 97 GLU A O 1
ATOM 765 N N . ARG A 1 98 ? -0.805 17.812 6.98 1 98.75 98 ARG A N 1
ATOM 766 C CA . ARG A 1 98 ? 0.616 17.516 6.816 1 98.75 98 ARG A CA 1
ATOM 767 C C . ARG A 1 98 ? 0.859 16.656 5.59 1 98.75 98 ARG A C 1
ATOM 769 O O . ARG A 1 98 ? 1.99 16.234 5.332 1 98.75 98 ARG A O 1
ATOM 776 N N . LEU A 1 99 ? -0.227 16.312 4.879 1 98.88 99 LEU A N 1
ATOM 777 C CA . LEU A 1 99 ? -0.149 15.398 3.748 1 98.88 99 LEU A CA 1
ATOM 778 C C . LEU A 1 99 ? 0.61 14.133 4.129 1 98.88 99 LEU A C 1
ATOM 780 O O . LEU A 1 99 ? 1.598 13.773 3.482 1 98.88 99 LEU A O 1
ATOM 784 N N . THR A 1 100 ? 0.011 13.453 5.152 1 98.88 100 THR A N 1
ATOM 785 C CA . THR A 1 100 ? 0.731 12.328 5.738 1 98.88 100 THR A CA 1
ATOM 786 C C . THR A 1 100 ? -0.191 11.125 5.902 1 98.88 100 THR A C 1
ATOM 788 O O . THR A 1 100 ? -1.341 11.266 6.32 1 98.88 100 THR A O 1
ATOM 791 N N . ILE A 1 101 ? 0.289 10.008 5.535 1 98.94 101 ILE A N 1
ATOM 792 C CA . ILE A 1 101 ? -0.293 8.727 5.938 1 98.94 101 ILE A CA 1
ATOM 793 C C . ILE A 1 101 ? 0.5 8.148 7.105 1 98.94 101 ILE A C 1
ATOM 795 O O . ILE A 1 101 ? 1.732 8.148 7.086 1 98.94 101 ILE A O 1
ATOM 799 N N . VAL A 1 102 ? -0.157 7.656 8.117 1 98.88 102 VAL A N 1
ATOM 800 C CA . VAL A 1 102 ? 0.455 6.973 9.258 1 98.88 102 VAL A CA 1
ATOM 801 C C . VAL A 1 102 ? 0.14 5.48 9.188 1 98.88 102 VAL A C 1
ATOM 803 O O . VAL A 1 102 ? -1.023 5.09 9.062 1 98.88 102 VAL A O 1
ATOM 806 N N . THR A 1 103 ? 1.163 4.684 9.289 1 98.75 103 THR A N 1
ATOM 807 C CA . THR A 1 103 ? 0.978 3.238 9.25 1 98.75 103 THR A CA 1
ATOM 808 C C . THR A 1 103 ? 1.699 2.566 10.414 1 98.75 103 THR A C 1
ATOM 810 O O . THR A 1 103 ? 2.604 3.154 11.016 1 98.75 103 THR A O 1
ATOM 813 N N . GLU A 1 104 ? 1.264 1.368 10.711 1 98.25 104 GLU A N 1
ATOM 814 C CA . GLU A 1 104 ? 2.094 0.5 11.539 1 98.25 104 GLU A CA 1
ATOM 815 C C . GLU A 1 104 ? 3.443 0.234 10.883 1 98.25 104 GLU A C 1
ATOM 817 O O . GLU A 1 104 ? 3.57 0.314 9.656 1 98.25 104 GLU A O 1
ATOM 822 N N . TYR A 1 105 ? 4.469 0.006 11.688 1 98.06 105 TYR A N 1
ATOM 823 C CA . TYR A 1 105 ? 5.758 -0.434 11.172 1 98.06 105 TYR A CA 1
ATOM 824 C C . TYR A 1 105 ? 5.695 -1.883 10.703 1 98.06 105 TYR A C 1
ATOM 826 O O . TYR A 1 105 ? 5.211 -2.754 11.43 1 98.06 105 TYR A O 1
ATOM 834 N N . ALA A 1 106 ? 6.043 -2.09 9.414 1 96.69 106 ALA A N 1
ATOM 835 C CA . ALA A 1 106 ? 6.105 -3.451 8.891 1 96.69 106 ALA A CA 1
ATOM 836 C C . ALA A 1 106 ? 7.492 -4.055 9.094 1 96.69 106 ALA A C 1
ATOM 838 O O . ALA A 1 106 ? 8.477 -3.564 8.539 1 96.69 106 ALA A O 1
ATOM 839 N N . GLY A 1 107 ? 7.785 -5.094 9.922 1 82.81 107 GLY A N 1
ATOM 840 C CA . GLY A 1 107 ? 9.055 -5.75 10.172 1 82.81 107 GLY A CA 1
ATOM 841 C C . GLY A 1 107 ? 9.031 -6.668 11.375 1 82.81 107 GLY A C 1
ATOM 842 O O . GLY A 1 107 ? 8.086 -6.633 12.172 1 82.81 107 GLY A O 1
ATOM 843 N N . MET B 1 1 ? -11.305 -16.812 -17.484 1 82.75 1 MET B N 1
ATOM 844 C CA . MET B 1 1 ? -9.922 -16.609 -17.906 1 82.75 1 MET B CA 1
ATOM 845 C C . MET B 1 1 ? -9.57 -15.117 -17.906 1 82.75 1 MET B C 1
ATOM 847 O O . MET B 1 1 ? -10.391 -14.273 -18.266 1 82.75 1 MET B O 1
ATOM 851 N N . ILE B 1 2 ? -8.328 -14.75 -17.391 1 94.94 2 ILE B N 1
ATOM 852 C CA . ILE B 1 2 ? -7.887 -13.359 -17.344 1 94.94 2 ILE B CA 1
ATOM 853 C C . ILE B 1 2 ? -7.668 -12.852 -18.781 1 94.94 2 ILE B C 1
ATOM 855 O O . ILE B 1 2 ? -7.035 -13.523 -19.594 1 94.94 2 ILE B O 1
ATOM 859 N N . LYS B 1 3 ? -8.281 -11.727 -19.156 1 97.31 3 LYS B N 1
ATOM 860 C CA . LYS B 1 3 ? -8.133 -11.102 -20.469 1 97.31 3 LYS B CA 1
ATOM 861 C C . LYS B 1 3 ? -6.668 -10.844 -20.797 1 97.31 3 LYS B C 1
ATOM 863 O O . LYS B 1 3 ? -5.949 -10.234 -20 1 97.31 3 LYS B O 1
ATOM 868 N N . PRO B 1 4 ? -6.215 -11.328 -21.922 1 97.44 4 PRO B N 1
ATOM 869 C CA . PRO B 1 4 ? -4.816 -11.117 -22.312 1 97.44 4 PRO B CA 1
ATOM 870 C C . PRO B 1 4 ? -4.414 -9.641 -22.312 1 97.44 4 PRO B C 1
ATOM 872 O O . PRO B 1 4 ? -3.27 -9.32 -21.984 1 97.44 4 PRO B O 1
ATOM 875 N N . GLU B 1 5 ? -5.246 -8.781 -22.734 1 97.88 5 GLU B N 1
ATOM 876 C CA . GLU B 1 5 ? -4.961 -7.348 -22.75 1 97.88 5 GLU B CA 1
ATOM 877 C C . GLU B 1 5 ? -4.613 -6.84 -21.344 1 97.88 5 GLU B C 1
ATOM 879 O O . GLU B 1 5 ? -3.777 -5.949 -21.188 1 97.88 5 GLU B O 1
ATOM 884 N N . ASN B 1 6 ? -5.332 -7.316 -20.344 1 98.56 6 ASN B N 1
ATOM 885 C CA . ASN B 1 6 ? -5.039 -6.926 -18.969 1 98.56 6 ASN B CA 1
ATOM 886 C C . ASN B 1 6 ? -3.682 -7.453 -18.516 1 98.56 6 ASN B C 1
ATOM 888 O O . ASN B 1 6 ? -2.943 -6.754 -17.812 1 98.56 6 ASN B O 1
ATOM 892 N N . VAL B 1 7 ? -3.357 -8.664 -18.875 1 98.69 7 VAL B N 1
ATOM 893 C CA . VAL B 1 7 ? -2.053 -9.242 -18.578 1 98.69 7 VAL B CA 1
ATOM 894 C C . VAL B 1 7 ? -0.95 -8.359 -19.156 1 98.69 7 VAL B C 1
ATOM 896 O O . VAL B 1 7 ? 0.01 -8.016 -18.469 1 98.69 7 VAL B O 1
ATOM 899 N N . GLU B 1 8 ? -1.102 -8.008 -20.391 1 98.56 8 GLU B N 1
ATOM 900 C CA . GLU B 1 8 ? -0.104 -7.188 -21.078 1 98.56 8 GLU B CA 1
ATOM 901 C C . GLU B 1 8 ? 0.017 -5.809 -20.438 1 98.56 8 GLU B C 1
ATOM 903 O O . GLU B 1 8 ? 1.119 -5.27 -20.312 1 98.56 8 GLU B O 1
ATOM 908 N N . THR B 1 9 ? -1.104 -5.219 -20.109 1 98.69 9 THR B N 1
ATOM 909 C CA . THR B 1 9 ? -1.11 -3.924 -19.438 1 98.69 9 THR B CA 1
ATOM 910 C C . THR B 1 9 ? -0.292 -3.977 -18.156 1 98.69 9 THR B C 1
ATOM 912 O O . THR B 1 9 ? 0.567 -3.123 -17.922 1 98.69 9 THR B O 1
ATOM 915 N N . VAL B 1 10 ? -0.531 -4.973 -17.344 1 98.88 10 VAL B N 1
ATOM 916 C CA . VAL B 1 10 ? 0.173 -5.102 -16.078 1 98.88 10 VAL B CA 1
ATOM 917 C C . VAL B 1 10 ? 1.655 -5.371 -16.328 1 98.88 10 VAL B C 1
ATOM 919 O O . VAL B 1 10 ? 2.52 -4.789 -15.672 1 98.88 10 VAL B O 1
ATOM 922 N N . ARG B 1 11 ? 1.918 -6.203 -17.297 1 98.81 11 ARG B N 1
ATOM 923 C CA . ARG B 1 11 ? 3.295 -6.551 -17.641 1 98.81 11 ARG B CA 1
ATOM 924 C C . ARG B 1 11 ? 4.082 -5.316 -18.062 1 98.81 11 ARG B C 1
ATOM 926 O O . ARG B 1 11 ? 5.188 -5.078 -17.578 1 98.81 11 ARG B O 1
ATOM 933 N N . TYR B 1 12 ? 3.549 -4.57 -18.938 1 98.69 12 TYR B N 1
ATOM 934 C CA . TYR B 1 12 ? 4.211 -3.363 -19.422 1 98.69 12 TYR B CA 1
ATOM 935 C C . TYR B 1 12 ? 4.434 -2.369 -18.281 1 98.69 12 TYR B C 1
ATOM 937 O O . TYR B 1 12 ? 5.484 -1.729 -18.219 1 98.69 12 TYR B O 1
ATOM 945 N N . PHE B 1 13 ? 3.449 -2.23 -17.484 1 98.75 13 PHE B N 1
ATOM 946 C CA . PHE B 1 13 ? 3.535 -1.312 -16.359 1 98.75 13 PHE B CA 1
ATOM 947 C C . PHE B 1 13 ? 4.68 -1.7 -15.43 1 98.75 13 PHE B C 1
ATOM 949 O O . PHE B 1 13 ? 5.461 -0.844 -15.008 1 98.75 13 PHE B O 1
ATOM 956 N N . CYS B 1 14 ? 4.773 -2.941 -15.133 1 98.81 14 CYS B N 1
ATOM 957 C CA . CYS B 1 14 ? 5.816 -3.441 -14.25 1 98.81 14 CYS B CA 1
ATOM 958 C C . CYS B 1 14 ? 7.195 -3.252 -14.867 1 98.81 14 CYS B C 1
ATOM 960 O O . CYS B 1 14 ? 8.164 -2.951 -14.164 1 98.81 14 CYS B O 1
ATOM 962 N N . GLN B 1 15 ? 7.262 -3.451 -16.109 1 98.19 15 GLN B N 1
ATOM 963 C CA . GLN B 1 15 ? 8.523 -3.287 -16.812 1 98.19 15 GLN B CA 1
ATOM 964 C C . GLN B 1 15 ? 9.047 -1.858 -16.688 1 98.19 15 GLN B C 1
ATOM 966 O O . GLN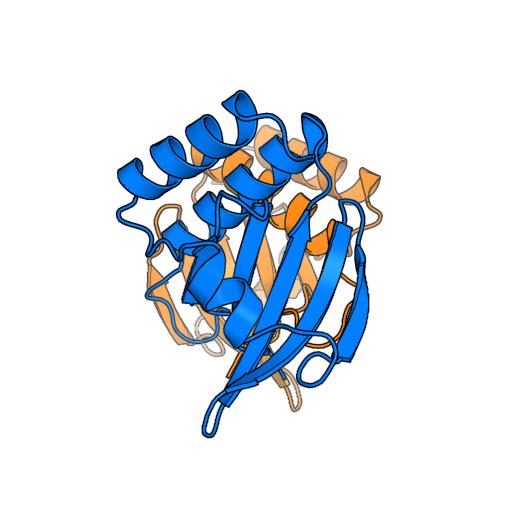 B 1 15 ? 10.25 -1.639 -16.578 1 98.19 15 GLN B O 1
ATOM 971 N N . ARG B 1 16 ? 8.172 -0.924 -16.656 1 96.5 16 ARG B N 1
ATOM 972 C CA . ARG B 1 16 ? 8.547 0.483 -16.547 1 96.5 16 ARG B CA 1
ATOM 973 C C . ARG B 1 16 ? 9.289 0.76 -15.242 1 96.5 16 ARG B C 1
ATOM 975 O O . ARG B 1 16 ? 10.188 1.604 -15.203 1 96.5 16 ARG B O 1
ATOM 982 N N . PHE B 1 17 ? 9.008 -0.034 -14.195 1 96.75 17 PHE B N 1
ATOM 983 C CA . PHE B 1 17 ? 9.609 0.195 -12.883 1 96.75 17 PHE B CA 1
ATOM 984 C C . PHE B 1 17 ? 10.742 -0.79 -12.625 1 96.75 17 PHE B C 1
ATOM 986 O O . PHE B 1 17 ? 11.469 -0.667 -11.633 1 96.75 17 PHE B O 1
ATOM 993 N N . GLY B 1 18 ? 10.859 -1.707 -13.539 1 97.25 18 GLY B N 1
ATOM 994 C CA . GLY B 1 18 ? 11.805 -2.779 -13.266 1 97.25 18 GLY B CA 1
ATOM 995 C C . GLY B 1 18 ? 11.344 -3.713 -12.164 1 97.25 18 GLY B C 1
ATOM 996 O O . GLY B 1 18 ? 12.164 -4.266 -11.43 1 97.25 18 GLY B O 1
ATOM 997 N N . THR B 1 19 ? 10.008 -3.867 -12.039 1 98.56 19 THR B N 1
ATOM 998 C CA . THR B 1 19 ? 9.398 -4.75 -11.047 1 98.56 19 THR B CA 1
ATOM 999 C C . THR B 1 19 ? 9.633 -6.211 -11.406 1 98.56 19 THR B C 1
ATOM 1001 O O . THR B 1 19 ? 9.516 -6.598 -12.57 1 98.56 19 THR B O 1
ATOM 1004 N N . LEU B 1 20 ? 9.969 -7.059 -10.383 1 98.81 20 LEU B N 1
ATOM 1005 C CA . LEU B 1 20 ? 10.141 -8.484 -10.641 1 98.81 20 LEU B CA 1
ATOM 1006 C C . LEU B 1 20 ? 8.812 -9.117 -11.055 1 98.81 20 LEU B C 1
ATOM 1008 O O . LEU B 1 20 ? 7.801 -8.953 -10.367 1 98.81 20 LEU B O 1
ATOM 1012 N N . ILE B 1 21 ? 8.891 -9.789 -12.141 1 98.94 21 ILE B N 1
ATOM 1013 C CA . ILE B 1 21 ? 7.695 -10.43 -12.68 1 98.94 21 ILE B CA 1
ATOM 1014 C C . ILE B 1 21 ? 7.824 -11.945 -12.555 1 98.94 21 ILE B C 1
ATOM 1016 O O . ILE B 1 21 ? 8.836 -12.523 -12.953 1 98.94 21 ILE B O 1
ATOM 1020 N N . TRP B 1 22 ? 6.871 -12.547 -11.961 1 98.88 22 TRP B N 1
ATOM 1021 C CA . TRP B 1 22 ? 6.754 -14 -11.938 1 98.88 22 TRP B CA 1
ATOM 1022 C C . TRP B 1 22 ? 5.891 -14.5 -13.094 1 98.88 22 TRP B C 1
ATOM 1024 O O . TRP B 1 22 ? 4.957 -13.812 -13.516 1 98.88 22 TRP B O 1
ATOM 1034 N N . ASP B 1 23 ? 6.184 -15.688 -13.57 1 98.5 23 ASP B N 1
ATOM 1035 C CA . ASP B 1 23 ? 5.234 -16.312 -14.477 1 98.5 23 ASP B CA 1
ATOM 1036 C C . ASP B 1 23 ? 4.211 -17.156 -13.711 1 98.5 23 ASP B C 1
ATOM 1038 O O . ASP B 1 23 ? 4.32 -17.312 -12.5 1 98.5 23 ASP B O 1
ATOM 1042 N N . ALA B 1 24 ? 3.227 -17.625 -14.406 1 98.44 24 ALA B N 1
ATOM 1043 C CA . ALA B 1 24 ? 2.117 -18.344 -13.805 1 98.44 24 ALA B CA 1
ATOM 1044 C C . ALA B 1 24 ? 2.6 -19.641 -13.156 1 98.44 24 ALA B C 1
ATOM 1046 O O . ALA B 1 24 ? 2.072 -20.062 -12.125 1 98.44 24 ALA B O 1
ATOM 1047 N N . ALA B 1 25 ? 3.553 -20.297 -13.781 1 98.56 25 ALA B N 1
ATOM 1048 C CA . ALA B 1 25 ? 4.039 -21.578 -13.258 1 98.56 25 ALA B CA 1
ATOM 1049 C C . ALA B 1 25 ? 4.66 -21.391 -11.875 1 98.56 25 ALA B C 1
ATOM 1051 O O . ALA B 1 25 ? 4.398 -22.188 -10.961 1 98.56 25 ALA B O 1
ATOM 1052 N N . LEU B 1 26 ? 5.477 -20.391 -11.773 1 98.44 26 LEU B N 1
ATOM 1053 C CA . LEU B 1 26 ? 6.109 -20.109 -10.484 1 98.44 26 LEU B CA 1
ATOM 1054 C C . LEU B 1 26 ? 5.066 -19.734 -9.438 1 98.44 26 LEU B C 1
ATOM 1056 O O . LEU B 1 26 ? 5.094 -20.234 -8.32 1 98.44 26 LEU B O 1
ATOM 1060 N N . HIS B 1 27 ? 4.148 -18.844 -9.727 1 98.62 27 HIS B N 1
ATOM 1061 C CA . HIS B 1 27 ? 3.064 -18.438 -8.836 1 98.62 27 HIS B CA 1
ATOM 1062 C C . HIS B 1 27 ? 2.271 -19.656 -8.367 1 98.62 27 HIS B C 1
ATOM 1064 O O . HIS B 1 27 ? 2.031 -19.812 -7.164 1 98.62 27 HIS B O 1
ATOM 1070 N N . ASP B 1 28 ? 1.919 -20.5 -9.344 1 98.38 28 ASP B N 1
ATOM 1071 C CA . ASP B 1 28 ? 1.057 -21.641 -9.039 1 98.38 28 ASP B CA 1
ATOM 1072 C C . ASP B 1 28 ? 1.799 -22.688 -8.211 1 98.38 28 ASP B C 1
ATOM 1074 O O . ASP B 1 28 ? 1.188 -23.406 -7.422 1 98.38 28 ASP B O 1
ATOM 1078 N N . PHE B 1 29 ? 3.051 -22.734 -8.438 1 97.88 29 PHE B N 1
ATOM 1079 C CA . PHE B 1 29 ? 3.863 -23.656 -7.648 1 97.88 29 PHE B CA 1
ATOM 1080 C C . PHE B 1 29 ? 3.889 -23.234 -6.184 1 97.88 29 PHE B C 1
ATOM 1082 O O . PHE B 1 29 ? 3.703 -24.062 -5.289 1 97.88 29 PHE B O 1
ATOM 1089 N N . LEU B 1 30 ? 4.074 -21.953 -5.902 1 97.69 30 LEU B N 1
ATOM 1090 C CA . LEU B 1 30 ? 4.246 -21.453 -4.547 1 97.69 30 LEU B CA 1
ATOM 1091 C C . LEU B 1 30 ? 2.898 -21.266 -3.857 1 97.69 30 LEU B C 1
ATOM 1093 O O . LEU B 1 30 ? 2.805 -21.375 -2.633 1 97.69 30 LEU B O 1
ATOM 1097 N N . PHE B 1 31 ? 1.901 -20.938 -4.68 1 98.06 31 PHE B N 1
ATOM 1098 C CA . PHE B 1 31 ? 0.556 -20.719 -4.168 1 98.06 31 PHE B CA 1
ATOM 1099 C C . PHE B 1 31 ? -0.44 -21.672 -4.816 1 98.06 31 PHE B C 1
ATOM 1101 O O . PHE B 1 31 ? -0.996 -21.359 -5.875 1 98.06 31 PHE B O 1
ATOM 1108 N N . ASN B 1 32 ? -0.612 -22.766 -4.254 1 97.19 32 ASN B N 1
ATOM 1109 C CA . ASN B 1 32 ? -1.593 -23.75 -4.688 1 97.19 32 ASN B CA 1
ATOM 1110 C C . ASN B 1 32 ? -2.447 -24.25 -3.523 1 97.19 32 ASN B C 1
ATOM 1112 O O . ASN B 1 32 ? -2.271 -23.797 -2.389 1 97.19 32 ASN B O 1
ATOM 1116 N N . ASP B 1 33 ? -3.352 -25.156 -3.838 1 96 33 ASP B N 1
ATOM 1117 C CA . ASP B 1 33 ? -4.352 -25.562 -2.857 1 96 33 ASP B CA 1
ATOM 1118 C C . ASP B 1 33 ? -3.691 -26.203 -1.639 1 96 33 ASP B C 1
ATOM 1120 O O . ASP B 1 33 ? -4.246 -26.188 -0.539 1 96 33 ASP B O 1
ATOM 1124 N N . ASN B 1 34 ? -2.459 -26.641 -1.719 1 96.75 34 ASN B N 1
ATOM 1125 C CA . ASN B 1 34 ? -1.774 -27.328 -0.636 1 96.75 34 ASN B CA 1
ATOM 1126 C C . ASN B 1 34 ? -0.937 -26.375 0.207 1 96.75 34 ASN B C 1
ATOM 1128 O O . ASN B 1 34 ? -0.616 -26.672 1.358 1 96.75 34 ASN B O 1
ATOM 1132 N N . THR B 1 35 ? -0.618 -25.234 -0.365 1 97.44 35 THR B N 1
ATOM 1133 C CA . THR B 1 35 ? 0.357 -24.375 0.303 1 97.44 35 THR B CA 1
ATOM 1134 C C . THR B 1 35 ? -0.29 -23.078 0.761 1 97.44 35 THR B C 1
ATOM 1136 O O . THR B 1 35 ? 0.185 -22.438 1.704 1 97.44 35 THR B O 1
ATOM 1139 N N . ARG B 1 36 ? -1.393 -22.703 0.148 1 98.12 36 ARG B N 1
ATOM 1140 C CA . ARG B 1 36 ? -1.925 -21.375 0.434 1 98.12 36 ARG B CA 1
ATOM 1141 C C . ARG B 1 36 ? -3.004 -21.438 1.51 1 98.12 36 ARG B C 1
ATOM 1143 O O . ARG B 1 36 ? -3.713 -22.438 1.628 1 98.12 36 ARG B O 1
ATOM 1150 N N . GLN B 1 37 ? -3.1 -20.438 2.283 1 98.44 37 GLN B N 1
ATOM 1151 C CA . GLN B 1 37 ? -4.172 -20.203 3.248 1 98.44 37 GLN B CA 1
ATOM 1152 C C . GLN B 1 37 ? -4.902 -18.906 2.953 1 98.44 37 GLN B C 1
ATOM 1154 O O . GLN B 1 37 ? -4.27 -17.859 2.787 1 98.44 37 GLN B O 1
ATOM 1159 N N . ARG B 1 38 ? -6.199 -19 2.906 1 98.69 38 ARG B N 1
ATOM 1160 C CA . ARG B 1 38 ? -6.992 -17.812 2.639 1 98.69 38 ARG B CA 1
ATOM 1161 C C . ARG B 1 38 ? -6.949 -16.844 3.818 1 98.69 38 ARG B C 1
ATOM 1163 O O . ARG B 1 38 ? -7.18 -17.25 4.961 1 98.69 38 ARG B O 1
ATOM 1170 N N . LEU B 1 39 ? -6.609 -15.656 3.543 1 98.56 39 LEU B N 1
ATOM 1171 C CA . LEU B 1 39 ? -6.594 -14.625 4.578 1 98.56 39 LEU B CA 1
ATOM 1172 C C . LEU B 1 39 ? -7.914 -13.859 4.602 1 98.56 39 LEU B C 1
ATOM 1174 O O . LEU B 1 39 ? -8.414 -13.508 5.672 1 98.56 39 LEU B O 1
ATOM 1178 N N . GLY B 1 40 ? -8.492 -13.57 3.418 1 98.44 40 GLY B N 1
ATOM 1179 C CA . GLY B 1 40 ? -9.742 -12.836 3.312 1 98.44 40 GLY B CA 1
ATOM 1180 C C . GLY B 1 40 ? -9.891 -12.094 2 1 98.44 40 GLY B C 1
ATOM 1181 O O . GLY B 1 40 ? -9.016 -12.164 1.136 1 98.44 40 GLY B O 1
ATOM 1182 N N . SER B 1 41 ? -11.078 -11.406 1.84 1 98.25 41 SER B N 1
ATOM 1183 C CA . SER B 1 41 ? -11.398 -10.648 0.636 1 98.25 41 SER B CA 1
ATOM 1184 C C . SER B 1 41 ? -11.281 -9.148 0.883 1 98.25 41 SER B C 1
ATOM 1186 O O . SER B 1 41 ? -11.805 -8.633 1.872 1 98.25 41 SER B O 1
ATOM 1188 N N . GLY B 1 42 ? -10.547 -8.555 -0.06 1 97.12 42 GLY B N 1
ATOM 1189 C CA . GLY B 1 42 ? -10.617 -7.105 -0.137 1 97.12 42 GLY B CA 1
ATOM 1190 C C . GLY B 1 42 ? -11.609 -6.609 -1.17 1 97.12 42 GLY B C 1
ATOM 1191 O O . GLY B 1 42 ? -12.406 -7.391 -1.702 1 97.12 42 GLY B O 1
ATOM 1192 N N . THR B 1 43 ? -11.539 -5.348 -1.435 1 97.62 43 THR B N 1
ATOM 1193 C CA . THR B 1 43 ? -12.445 -4.68 -2.361 1 97.62 43 THR B CA 1
ATOM 1194 C C . THR B 1 43 ? -12.305 -5.258 -3.768 1 97.62 43 THR B C 1
ATOM 1196 O O . THR B 1 43 ? -13.297 -5.426 -4.477 1 97.62 43 THR B O 1
ATOM 1199 N N . TYR B 1 44 ? -11.086 -5.672 -4.152 1 98 44 TYR B N 1
ATOM 1200 C CA . TYR B 1 44 ? -10.836 -5.941 -5.562 1 98 44 TYR B CA 1
ATOM 1201 C C . TYR B 1 44 ? -10.461 -7.402 -5.781 1 98 44 TYR B C 1
ATOM 1203 O O . TYR B 1 44 ? -10.125 -7.805 -6.898 1 98 44 TYR B O 1
ATOM 1211 N N . GLY B 1 45 ? -10.461 -8.086 -4.684 1 98.19 45 GLY B N 1
ATOM 1212 C CA . GLY B 1 45 ? -10.078 -9.484 -4.844 1 98.19 45 GLY B CA 1
ATOM 1213 C C . GLY B 1 45 ? -9.875 -10.203 -3.525 1 98.19 45 GLY B C 1
ATOM 1214 O O . GLY B 1 45 ? -10.562 -9.906 -2.541 1 98.19 45 GLY B O 1
ATOM 1215 N N . VAL B 1 46 ? -8.984 -11.234 -3.611 1 98.62 46 VAL B N 1
ATOM 1216 C CA . VAL B 1 46 ? 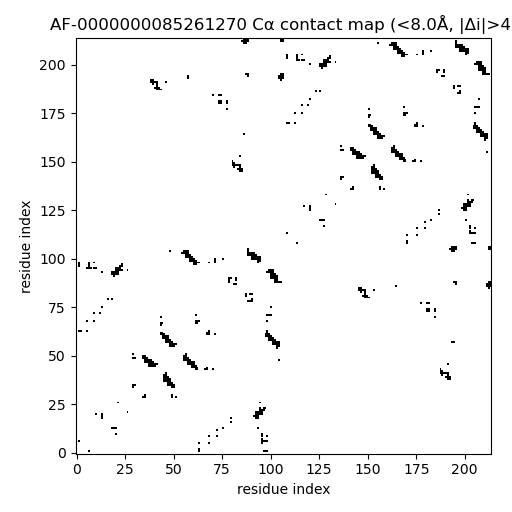-8.805 -12.109 -2.459 1 98.62 46 VAL B CA 1
ATOM 1217 C C . VAL B 1 46 ? -7.316 -12.219 -2.121 1 98.62 46 VAL B C 1
ATOM 1219 O O . VAL B 1 46 ? -6.469 -12.18 -3.014 1 98.62 46 VAL B O 1
ATOM 1222 N N . CYS B 1 47 ? -7.062 -12.406 -0.799 1 98.88 47 CYS B N 1
ATOM 1223 C CA . CYS B 1 47 ? -5.684 -12.547 -0.34 1 98.88 47 CYS B CA 1
ATOM 1224 C C . CYS B 1 47 ? -5.453 -13.922 0.271 1 98.88 47 CYS B C 1
ATOM 1226 O O . CYS B 1 47 ? -6.32 -14.453 0.969 1 98.88 47 CYS B O 1
ATOM 1228 N N . TYR B 1 48 ? -4.277 -14.422 -0.012 1 98.81 48 TYR B N 1
ATOM 1229 C CA . TYR B 1 48 ? -3.822 -15.688 0.559 1 98.81 48 TYR B CA 1
ATOM 1230 C C . TYR B 1 48 ? -2.432 -15.539 1.162 1 98.81 48 TYR B C 1
ATOM 1232 O O . TYR B 1 48 ? -1.679 -14.633 0.792 1 98.81 48 TYR B O 1
ATOM 1240 N N . SER B 1 49 ? -2.084 -16.359 2.068 1 98.69 49 SER B N 1
ATOM 1241 C CA . SER B 1 49 ? -0.712 -16.5 2.547 1 98.69 49 SER B CA 1
ATOM 1242 C C . SER B 1 49 ? -0.14 -17.875 2.209 1 98.69 49 SER B C 1
ATOM 1244 O O . SER B 1 49 ? -0.889 -18.812 1.961 1 98.69 49 SER B O 1
ATOM 1246 N N . ALA B 1 50 ? 1.161 -17.953 2.131 1 98.12 50 ALA B N 1
ATOM 1247 C CA . ALA B 1 50 ? 1.886 -19.203 1.99 1 98.12 50 ALA B CA 1
ATOM 1248 C C . ALA B 1 50 ? 3.275 -19.109 2.613 1 98.12 50 ALA B C 1
ATOM 1250 O O . ALA B 1 50 ? 3.922 -18.062 2.547 1 98.12 50 ALA B O 1
ATOM 1251 N N . GLY B 1 51 ? 3.676 -20.141 3.203 1 97.56 51 GLY B N 1
ATOM 1252 C CA . GLY B 1 51 ? 5.062 -20.234 3.641 1 97.56 51 GLY B CA 1
ATOM 1253 C C . GLY B 1 51 ? 6.031 -20.484 2.5 1 97.56 51 GLY B C 1
ATOM 1254 O O . GLY B 1 51 ? 5.809 -21.359 1.673 1 97.56 51 GLY B O 1
ATOM 1255 N N . VAL B 1 52 ? 7.047 -19.703 2.416 1 94.75 52 VAL B N 1
ATOM 1256 C CA . VAL B 1 52 ? 8.109 -19.844 1.432 1 94.75 52 VAL B CA 1
ATOM 1257 C C . VAL B 1 52 ? 9.469 -19.859 2.137 1 94.75 52 VAL B C 1
ATOM 1259 O O . VAL B 1 52 ? 9.969 -18.812 2.555 1 94.75 52 VAL B O 1
ATOM 1262 N N . ALA B 1 53 ? 10.039 -21.062 2.172 1 92.75 53 ALA B N 1
ATOM 1263 C CA . ALA B 1 53 ? 11.25 -21.266 2.973 1 92.75 53 ALA B CA 1
ATOM 1264 C C . ALA B 1 53 ? 11.023 -20.828 4.418 1 92.75 53 ALA B C 1
ATOM 1266 O O . ALA B 1 53 ? 10.133 -21.344 5.098 1 92.75 53 ALA B O 1
ATOM 1267 N N . SER B 1 54 ? 11.734 -19.812 4.906 1 94.88 54 SER B N 1
ATOM 1268 C CA . SER B 1 54 ? 11.594 -19.359 6.285 1 94.88 54 SER B CA 1
ATOM 1269 C C . SER B 1 54 ? 10.742 -18.094 6.363 1 94.88 54 SER B C 1
ATOM 1271 O O . SER B 1 54 ? 10.641 -17.469 7.426 1 94.88 54 SER B O 1
ATOM 1273 N N . ASN B 1 55 ? 10.188 -17.797 5.277 1 96.12 55 ASN B N 1
ATOM 1274 C CA . ASN B 1 55 ? 9.375 -16.578 5.215 1 96.12 55 ASN B CA 1
ATOM 1275 C C . ASN B 1 55 ? 7.906 -16.906 4.961 1 96.12 55 ASN B C 1
ATOM 1277 O O . ASN B 1 55 ? 7.566 -18.047 4.648 1 96.12 55 ASN B O 1
ATOM 1281 N N . THR B 1 56 ? 7.035 -15.938 5.281 1 97.88 56 THR B N 1
ATOM 1282 C CA . THR B 1 56 ? 5.641 -15.961 4.859 1 97.88 56 THR B CA 1
ATOM 1283 C C . THR B 1 56 ? 5.352 -14.828 3.881 1 97.88 56 THR B C 1
ATOM 1285 O O . THR B 1 56 ? 5.781 -13.688 4.098 1 97.88 56 THR B O 1
ATOM 1288 N N . TRP B 1 57 ? 4.719 -15.242 2.812 1 98.69 57 TRP B N 1
ATOM 1289 C CA . TRP B 1 57 ? 4.348 -14.234 1.827 1 98.69 57 TRP B CA 1
ATOM 1290 C C . TRP B 1 57 ? 2.832 -14.156 1.673 1 98.69 57 TRP B C 1
ATOM 1292 O O . TRP B 1 57 ? 2.109 -15.062 2.088 1 98.69 57 TRP B O 1
ATOM 1302 N N . VAL B 1 58 ? 2.334 -13.016 1.177 1 98.75 58 VAL B N 1
ATOM 1303 C CA . VAL B 1 58 ? 0.924 -12.766 0.894 1 98.75 58 VAL B CA 1
ATOM 1304 C C . VAL B 1 58 ? 0.729 -12.547 -0.605 1 98.75 58 VAL B C 1
ATOM 1306 O O . VAL B 1 58 ? 1.507 -11.836 -1.241 1 98.75 58 VAL B O 1
ATOM 1309 N N . THR B 1 59 ? -0.274 -13.164 -1.177 1 98.69 59 THR B N 1
ATOM 1310 C CA . THR B 1 59 ? -0.7 -12.836 -2.531 1 98.69 59 THR B CA 1
ATOM 1311 C C . THR B 1 59 ? -2.023 -12.078 -2.514 1 98.69 59 THR B C 1
ATOM 1313 O O . THR B 1 59 ? -2.969 -12.484 -1.833 1 98.69 59 THR B O 1
ATOM 1316 N N . LYS B 1 60 ? -2.018 -10.984 -3.16 1 98.75 60 LYS B N 1
ATOM 1317 C CA . LYS B 1 60 ? -3.234 -10.242 -3.479 1 98.75 60 LYS B CA 1
ATOM 1318 C C . LYS B 1 60 ? -3.717 -10.562 -4.891 1 98.75 60 LYS B C 1
ATOM 1320 O O . LYS B 1 60 ? -3.131 -10.102 -5.871 1 98.75 60 LYS B O 1
ATOM 1325 N N . LEU B 1 61 ? -4.711 -11.422 -4.949 1 98.62 61 LEU B N 1
ATOM 1326 C CA . LEU B 1 61 ? -5.285 -11.836 -6.227 1 98.62 61 LEU B CA 1
ATOM 1327 C C . LEU B 1 61 ? -6.418 -10.906 -6.641 1 98.62 61 LEU B C 1
ATOM 1329 O O . LEU B 1 61 ? -7.441 -10.828 -5.957 1 98.62 61 LEU B O 1
ATOM 1333 N N . PHE B 1 62 ? -6.238 -10.219 -7.758 1 98.75 62 PHE B N 1
ATOM 1334 C CA . PHE B 1 62 ? -7.211 -9.227 -8.195 1 98.75 62 PHE B CA 1
ATOM 1335 C C . PHE B 1 62 ? -8.211 -9.844 -9.172 1 98.75 62 PHE B C 1
ATOM 1337 O O . PHE B 1 62 ? -7.855 -10.727 -9.961 1 98.75 62 PHE B O 1
ATOM 1344 N N . ASP B 1 63 ? -9.406 -9.328 -9.148 1 98.44 63 ASP B N 1
ATOM 1345 C CA . ASP B 1 63 ? -10.406 -9.664 -10.156 1 98.44 63 ASP B CA 1
ATOM 1346 C C . ASP B 1 63 ? -9.992 -9.148 -11.539 1 98.44 63 ASP B C 1
ATOM 1348 O O . ASP B 1 63 ? -9.164 -8.242 -11.641 1 98.44 63 ASP B O 1
ATOM 1352 N N . ASP B 1 64 ? -10.586 -9.758 -12.508 1 98.25 64 ASP B N 1
ATOM 1353 C CA . ASP B 1 64 ? -10.273 -9.359 -13.875 1 98.25 64 ASP B CA 1
ATOM 1354 C C . ASP B 1 64 ? -11.25 -8.305 -14.383 1 98.25 64 ASP B C 1
ATOM 1356 O O . ASP B 1 64 ? -11.984 -8.547 -15.344 1 98.25 64 ASP B O 1
ATOM 1360 N N . THR B 1 65 ? -11.344 -7.215 -13.672 1 97.75 65 THR B N 1
ATOM 1361 C CA . THR B 1 65 ? -12.117 -6.051 -14.094 1 97.75 65 THR B CA 1
ATOM 1362 C C . THR B 1 65 ? -11.203 -4.852 -14.32 1 97.75 65 THR B C 1
ATOM 1364 O O . THR B 1 65 ? -10.07 -4.816 -13.828 1 97.75 65 THR B O 1
ATOM 1367 N N . GLU B 1 66 ? -11.68 -3.924 -15.023 1 96.81 66 GLU B N 1
ATOM 1368 C CA . GLU B 1 66 ? -10.898 -2.721 -15.289 1 96.81 66 GLU B CA 1
ATOM 1369 C C . GLU B 1 66 ? -10.531 -2.002 -14 1 96.81 66 GLU B C 1
ATOM 1371 O O . GLU B 1 66 ? -9.398 -1.547 -13.828 1 96.81 66 GLU B O 1
ATOM 1376 N N . SER B 1 67 ? -11.5 -1.913 -13.164 1 97.12 67 SER B N 1
ATOM 1377 C CA . SER B 1 67 ? -11.266 -1.225 -11.898 1 97.12 67 SER B CA 1
ATOM 1378 C C . SER B 1 67 ? -10.227 -1.953 -11.055 1 97.12 67 SER B C 1
ATOM 1380 O O . SER B 1 67 ? -9.406 -1.319 -10.391 1 97.12 67 SER B O 1
ATOM 1382 N N . SER B 1 68 ? -10.266 -3.252 -11.117 1 98.06 68 SER B N 1
ATOM 1383 C CA . SER B 1 68 ? -9.305 -4.039 -10.359 1 98.06 68 SER B CA 1
ATOM 1384 C C . SER B 1 68 ? -7.898 -3.898 -10.93 1 98.06 68 SER B C 1
ATOM 1386 O O . SER B 1 68 ? -6.926 -3.799 -10.18 1 98.06 68 SER B O 1
ATOM 1388 N N . VAL B 1 69 ? -7.812 -3.875 -12.188 1 98.56 69 VAL B N 1
ATOM 1389 C CA . VAL B 1 69 ? -6.516 -3.719 -12.844 1 98.56 69 VAL B CA 1
ATOM 1390 C C . VAL B 1 69 ? -5.945 -2.338 -12.531 1 98.56 69 VAL B C 1
ATOM 1392 O O . VAL B 1 69 ? -4.758 -2.205 -12.219 1 98.56 69 VAL B O 1
ATOM 1395 N N . GLU B 1 70 ? -6.781 -1.375 -12.617 1 97.88 70 GLU B N 1
ATOM 1396 C CA . GLU B 1 70 ? -6.34 -0.03 -12.266 1 97.88 70 GLU B CA 1
ATOM 1397 C C . GLU B 1 70 ? -5.828 0.021 -10.828 1 97.88 70 GLU B C 1
ATOM 1399 O O . GLU B 1 70 ? -4.793 0.626 -10.555 1 97.88 70 GLU B O 1
ATOM 1404 N N . SER B 1 71 ? -6.547 -0.618 -9.93 1 97.94 71 SER B N 1
ATOM 1405 C CA . SER B 1 71 ? -6.148 -0.65 -8.531 1 97.94 71 SER B CA 1
ATOM 1406 C C . SER B 1 71 ? -4.836 -1.4 -8.344 1 97.94 71 SER B C 1
ATOM 1408 O O . SER B 1 71 ? -3.99 -0.994 -7.547 1 97.94 71 SER B O 1
ATOM 1410 N N . LEU B 1 72 ? -4.703 -2.443 -9.086 1 98.81 72 LEU B N 1
ATOM 1411 C CA . LEU B 1 72 ? -3.457 -3.203 -9.055 1 98.81 72 LEU B CA 1
ATOM 1412 C C . LEU B 1 72 ? -2.277 -2.332 -9.469 1 98.81 72 LEU B C 1
ATOM 1414 O O . LEU B 1 72 ? -1.246 -2.312 -8.797 1 98.81 72 LEU B O 1
ATOM 1418 N N . LEU B 1 73 ? -2.461 -1.594 -10.539 1 98.5 73 LEU B N 1
ATOM 1419 C CA . LEU B 1 73 ? -1.391 -0.735 -11.031 1 98.5 73 LEU B CA 1
ATOM 1420 C C . LEU B 1 73 ? -1.039 0.34 -10.008 1 98.5 73 LEU B C 1
ATOM 1422 O O . LEU B 1 73 ? 0.138 0.639 -9.797 1 98.5 73 LEU B O 1
ATOM 1426 N N . GLN B 1 74 ? -2.023 0.851 -9.406 1 97.12 74 GLN B N 1
ATOM 1427 C CA . GLN B 1 74 ? -1.803 1.89 -8.398 1 97.12 74 GLN B CA 1
ATOM 1428 C C . GLN B 1 74 ? -1.051 1.339 -7.195 1 97.12 74 GLN B C 1
ATOM 1430 O O . GLN B 1 74 ? -0.179 2.012 -6.641 1 97.12 74 GLN B O 1
ATOM 1435 N N . GLU B 1 75 ? -1.398 0.149 -6.809 1 98.06 75 GLU B N 1
ATOM 1436 C CA . GLU B 1 75 ? -0.707 -0.482 -5.688 1 98.06 75 GLU B CA 1
ATOM 1437 C C . GLU B 1 75 ? 0.758 -0.748 -6.023 1 98.06 75 GLU B C 1
ATOM 1439 O O . GLU B 1 75 ? 1.646 -0.47 -5.215 1 98.06 75 GLU B O 1
ATOM 1444 N N . VAL B 1 76 ? 0.984 -1.218 -7.172 1 98.56 76 VAL B N 1
ATOM 1445 C CA . VAL B 1 76 ? 2.355 -1.468 -7.602 1 98.56 76 VAL B CA 1
ATOM 1446 C C . VAL B 1 76 ? 3.145 -0.161 -7.598 1 98.56 76 VAL B C 1
ATOM 1448 O O . VAL B 1 76 ? 4.266 -0.109 -7.086 1 98.56 76 VAL B O 1
ATOM 1451 N N . GLU B 1 77 ? 2.578 0.899 -8.164 1 97.44 77 GLU B N 1
ATOM 1452 C CA . GLU B 1 77 ? 3.27 2.184 -8.219 1 97.44 77 GLU B CA 1
ATOM 1453 C C . GLU B 1 77 ? 3.633 2.678 -6.82 1 97.44 77 GLU B C 1
ATOM 1455 O O . GLU B 1 77 ? 4.762 3.113 -6.582 1 97.44 77 GLU B O 1
ATOM 1460 N N . ALA B 1 78 ? 2.652 2.572 -5.938 1 97.12 78 ALA B N 1
ATOM 1461 C CA . ALA B 1 78 ? 2.877 3.045 -4.574 1 97.12 78 ALA B CA 1
ATOM 1462 C C . ALA B 1 78 ? 3.977 2.24 -3.887 1 97.12 78 ALA B C 1
ATOM 1464 O O . ALA B 1 78 ? 4.824 2.803 -3.189 1 97.12 78 ALA B O 1
ATOM 1465 N N . MET B 1 79 ? 3.971 0.968 -4.109 1 98.19 79 MET B N 1
ATOM 1466 C CA . MET B 1 79 ? 4.965 0.117 -3.461 1 98.19 79 MET B CA 1
ATOM 1467 C C . MET B 1 79 ? 6.344 0.334 -4.07 1 98.19 79 MET B C 1
ATOM 1469 O O . MET B 1 79 ? 7.348 0.339 -3.355 1 98.19 79 MET B O 1
ATOM 1473 N N . GLU B 1 80 ? 6.406 0.567 -5.363 1 98.19 80 GLU B N 1
ATOM 1474 C CA . GLU B 1 80 ? 7.68 0.869 -6.008 1 98.19 80 GLU B CA 1
ATOM 1475 C C . GLU B 1 80 ? 8.273 2.168 -5.469 1 98.19 80 GLU B C 1
ATOM 1477 O O . GLU B 1 80 ? 9.484 2.264 -5.266 1 98.19 80 GLU B O 1
ATOM 1482 N N . ALA B 1 81 ? 7.457 3.1 -5.172 1 97.25 81 ALA B N 1
ATOM 1483 C CA . ALA B 1 81 ? 7.891 4.418 -4.715 1 97.25 81 ALA B CA 1
ATOM 1484 C C . ALA B 1 81 ? 8.523 4.336 -3.33 1 97.25 81 ALA B C 1
ATOM 1486 O O . ALA B 1 81 ? 9.258 5.242 -2.92 1 97.25 81 ALA B O 1
ATOM 1487 N N . LEU B 1 82 ? 8.258 3.219 -2.6 1 97.88 82 LEU B N 1
ATOM 1488 C CA . LEU B 1 82 ? 8.672 3.113 -1.202 1 97.88 82 LEU B CA 1
ATOM 1489 C C . LEU B 1 82 ? 9.57 1.902 -0.991 1 97.88 82 LEU B C 1
ATOM 1491 O O . LEU B 1 82 ? 9.875 1.541 0.149 1 97.88 82 LEU B O 1
ATOM 1495 N N . LYS B 1 83 ? 10.016 1.282 -2.014 1 97.38 83 LYS B N 1
ATOM 1496 C CA . LYS B 1 83 ? 10.578 -0.062 -1.98 1 97.38 83 LYS B CA 1
ATOM 1497 C C . LYS B 1 83 ? 11.859 -0.097 -1.148 1 97.38 83 LYS B C 1
ATOM 1499 O O . LYS B 1 83 ? 12.203 -1.133 -0.575 1 97.38 83 LYS B O 1
ATOM 1504 N N . ASP B 1 84 ? 12.555 1.02 -0.943 1 97.06 84 ASP B N 1
ATOM 1505 C CA . ASP B 1 84 ? 13.844 1.001 -0.252 1 97.06 84 ASP B CA 1
ATOM 1506 C C . ASP B 1 84 ? 13.711 1.55 1.166 1 97.06 84 ASP B C 1
ATOM 1508 O O . ASP B 1 84 ? 14.703 1.64 1.896 1 97.06 84 ASP B O 1
ATOM 1512 N N . ILE B 1 85 ? 12.555 1.85 1.613 1 98.25 85 ILE B N 1
ATOM 1513 C CA . ILE B 1 85 ? 12.352 2.463 2.92 1 98.25 85 ILE B CA 1
ATOM 1514 C C . ILE B 1 85 ? 12.062 1.38 3.959 1 98.25 85 ILE B C 1
ATOM 1516 O O . ILE B 1 85 ? 11.148 0.576 3.793 1 98.25 85 ILE B O 1
ATOM 1520 N N . PRO B 1 86 ? 12.812 1.323 5.031 1 97.75 86 PRO B N 1
ATOM 1521 C CA . PRO B 1 86 ? 12.516 0.363 6.094 1 97.75 86 PRO B CA 1
ATOM 1522 C C . PRO B 1 86 ? 11.141 0.58 6.719 1 97.75 86 PRO B C 1
ATOM 1524 O O . PRO B 1 86 ? 10.648 1.71 6.758 1 97.75 86 PRO B O 1
ATOM 1527 N N . GLY B 1 87 ? 10.5 -0.493 7.191 1 97.88 87 GLY B N 1
ATOM 1528 C CA . GLY B 1 87 ? 9.242 -0.394 7.914 1 97.88 87 GLY B CA 1
ATOM 1529 C C . GLY B 1 87 ? 8.031 -0.361 7.008 1 97.88 87 GLY B C 1
ATOM 1530 O O . GLY B 1 87 ? 6.891 -0.326 7.48 1 97.88 87 GLY B O 1
ATOM 1531 N N . ILE B 1 88 ? 8.289 -0.391 5.711 1 98.44 88 ILE B N 1
ATOM 1532 C CA . ILE B 1 88 ? 7.215 -0.466 4.727 1 98.44 88 ILE B CA 1
ATOM 1533 C C . ILE B 1 88 ? 7.113 -1.89 4.184 1 98.44 88 ILE B C 1
ATOM 1535 O O . ILE B 1 88 ? 8.133 -2.537 3.922 1 98.44 88 ILE B O 1
ATOM 1539 N N . GLN B 1 89 ? 5.953 -2.402 4.102 1 98.44 89 GLN B N 1
ATOM 1540 C CA . GLN B 1 89 ? 5.773 -3.742 3.551 1 98.44 89 GLN B CA 1
ATOM 1541 C C . GLN B 1 89 ? 6.367 -3.846 2.15 1 98.44 89 GLN B C 1
ATOM 1543 O O . GLN B 1 89 ? 6.074 -3.02 1.283 1 98.44 89 GLN B O 1
ATOM 1548 N N . LYS B 1 90 ? 7.098 -4.906 1.951 1 97.94 90 LYS B N 1
ATOM 1549 C CA . LYS B 1 90 ? 7.863 -5.027 0.714 1 97.94 90 LYS B CA 1
ATOM 1550 C C . LYS B 1 90 ? 7.125 -5.891 -0.306 1 97.94 90 LYS B C 1
ATOM 1552 O O . LYS B 1 90 ? 6.531 -6.91 0.05 1 97.94 90 LYS B O 1
ATOM 1557 N N . MET B 1 91 ? 7.188 -5.438 -1.5 1 98.62 91 MET B N 1
ATOM 1558 C CA . MET B 1 91 ? 6.719 -6.242 -2.623 1 98.62 91 MET B CA 1
ATOM 1559 C C . MET B 1 91 ? 7.805 -7.203 -3.094 1 98.62 91 MET B C 1
ATOM 1561 O O . MET B 1 91 ? 8.953 -6.809 -3.271 1 98.62 91 MET B O 1
ATOM 1565 N N . ILE B 1 92 ? 7.375 -8.406 -3.273 1 98.56 92 ILE B N 1
ATOM 1566 C CA . ILE B 1 92 ? 8.297 -9.438 -3.738 1 98.56 92 ILE B CA 1
ATOM 1567 C C . ILE B 1 92 ? 8.25 -9.523 -5.262 1 98.56 92 ILE B C 1
ATOM 1569 O O . ILE B 1 92 ? 9.289 -9.508 -5.926 1 98.56 92 ILE B O 1
ATOM 1573 N N . ALA B 1 93 ? 7.078 -9.602 -5.836 1 98.88 93 ALA B N 1
ATOM 1574 C CA . ALA B 1 93 ? 6.902 -9.781 -7.277 1 98.88 93 ALA B CA 1
ATOM 1575 C C . ALA B 1 93 ? 5.465 -9.484 -7.691 1 98.88 93 ALA B C 1
ATOM 1577 O O . ALA B 1 93 ? 4.598 -9.273 -6.844 1 98.88 93 ALA B O 1
ATOM 1578 N N . VAL B 1 94 ? 5.312 -9.352 -8.984 1 98.94 94 VAL B N 1
ATOM 1579 C CA . VAL B 1 94 ? 3.994 -9.328 -9.602 1 98.94 94 VAL B CA 1
ATOM 1580 C C . VAL B 1 94 ? 3.865 -10.484 -10.594 1 98.94 94 VAL B C 1
ATOM 1582 O O . VAL B 1 94 ? 4.824 -10.82 -11.297 1 98.94 94 VAL B O 1
ATOM 1585 N N . CYS B 1 95 ? 2.721 -11.078 -10.578 1 98.94 95 CYS B N 1
ATOM 1586 C CA . CYS B 1 95 ? 2.406 -12.062 -11.609 1 98.94 95 CYS B CA 1
ATOM 1587 C C . CYS B 1 95 ? 1.285 -11.562 -12.516 1 98.94 95 CYS B C 1
ATOM 1589 O O . CYS B 1 95 ? 0.106 -11.719 -12.195 1 98.94 95 CYS B O 1
ATOM 1591 N N . PRO B 1 96 ? 1.635 -11.016 -13.641 1 98.88 96 PRO B N 1
ATOM 1592 C CA . PRO B 1 96 ? 0.615 -10.469 -14.539 1 98.88 96 PRO B CA 1
ATOM 1593 C C . PRO B 1 96 ? -0.412 -11.516 -14.977 1 98.88 96 PRO B C 1
ATOM 1595 O O . PRO B 1 96 ? -1.611 -11.227 -15.008 1 98.88 96 PRO B O 1
ATOM 1598 N N . GLU B 1 97 ? -0.074 -12.734 -15.172 1 98.75 97 GLU B N 1
ATOM 1599 C CA . GLU B 1 97 ? -0.957 -13.773 -15.695 1 98.75 97 GLU B CA 1
ATOM 1600 C C . GLU B 1 97 ? -2.008 -14.18 -14.664 1 98.75 97 GLU B C 1
ATOM 1602 O O . GLU B 1 97 ? -3.008 -14.812 -15 1 98.75 97 GLU B O 1
ATOM 1607 N N . ARG B 1 98 ? -1.754 -13.828 -13.438 1 98.75 98 ARG B N 1
ATOM 1608 C CA . ARG B 1 98 ? -2.701 -14.141 -12.367 1 98.75 98 ARG B CA 1
ATOM 1609 C C . ARG B 1 98 ? -3.27 -12.867 -11.758 1 98.75 98 ARG B C 1
ATOM 1611 O O . ARG B 1 98 ? -4.031 -12.922 -10.789 1 98.75 98 ARG B O 1
ATOM 1618 N N . LEU B 1 99 ? -2.848 -11.727 -12.281 1 98.88 99 LEU B N 1
ATOM 1619 C CA . LEU B 1 99 ? -3.229 -10.43 -11.719 1 98.88 99 LEU B CA 1
ATOM 1620 C C . LEU B 1 99 ? -3.002 -10.414 -10.211 1 98.88 99 LEU B C 1
ATOM 1622 O O . LEU B 1 99 ? -3.93 -10.148 -9.445 1 98.88 99 LEU B O 1
ATOM 1626 N N . THR B 1 100 ? -1.689 -10.609 -9.875 1 98.88 100 THR B N 1
ATOM 1627 C CA . THR B 1 100 ? -1.373 -10.789 -8.461 1 98.88 100 THR B CA 1
ATOM 1628 C C . THR B 1 100 ? -0.156 -9.953 -8.07 1 98.88 100 THR B C 1
ATOM 1630 O O . THR B 1 100 ? 0.828 -9.898 -8.812 1 98.88 100 THR B O 1
ATOM 1633 N N . ILE B 1 101 ? -0.257 -9.312 -6.98 1 98.94 101 ILE B N 1
ATOM 1634 C CA . ILE B 1 101 ? 0.9 -8.766 -6.281 1 98.94 101 ILE B CA 1
ATOM 1635 C C . ILE B 1 101 ? 1.313 -9.703 -5.148 1 98.94 101 ILE B C 1
ATOM 1637 O O . ILE B 1 101 ? 0.465 -10.188 -4.398 1 98.94 101 ILE B O 1
ATOM 1641 N N . VAL B 1 102 ? 2.574 -9.984 -4.996 1 98.88 102 VAL B N 1
ATOM 1642 C CA . VAL B 1 102 ? 3.131 -10.781 -3.906 1 98.88 102 VAL B CA 1
ATOM 1643 C C . VAL B 1 102 ? 3.91 -9.875 -2.955 1 98.88 102 VAL B C 1
ATOM 1645 O O . VAL B 1 102 ? 4.781 -9.109 -3.387 1 98.88 102 VAL B O 1
ATOM 1648 N N . THR B 1 103 ? 3.605 -9.977 -1.702 1 98.75 103 THR B N 1
ATOM 1649 C CA . THR B 1 103 ? 4.293 -9.164 -0.704 1 98.75 103 THR B CA 1
ATOM 1650 C C . THR B 1 103 ? 4.789 -10.031 0.451 1 98.75 103 THR B C 1
ATOM 1652 O O . THR B 1 103 ? 4.305 -11.148 0.647 1 98.75 103 THR B O 1
ATOM 1655 N N . GLU B 1 104 ? 5.762 -9.492 1.163 1 98.25 104 GLU B N 1
ATOM 1656 C CA . GLU B 1 104 ? 6.055 -10.047 2.482 1 98.25 104 GLU B CA 1
ATOM 1657 C C . GLU B 1 104 ? 4.84 -9.953 3.4 1 98.25 104 GLU B C 1
ATOM 1659 O O . GLU B 1 104 ? 3.963 -9.117 3.197 1 98.25 104 GLU B O 1
ATOM 1664 N N . TYR B 1 105 ? 4.734 -10.898 4.348 1 98.06 105 TYR B N 1
ATOM 1665 C CA . TYR B 1 105 ? 3.715 -10.805 5.391 1 98.06 105 TYR B CA 1
ATOM 1666 C C . TYR B 1 105 ? 4.059 -9.711 6.391 1 98.06 105 TYR B C 1
ATOM 1668 O O . TYR B 1 105 ? 5.184 -9.641 6.883 1 98.06 105 TYR B O 1
ATOM 1676 N N . ALA B 1 106 ? 3.109 -8.758 6.547 1 96.69 106 ALA B N 1
ATOM 1677 C CA . ALA B 1 106 ? 3.289 -7.719 7.555 1 96.69 106 ALA B CA 1
ATOM 1678 C C . ALA B 1 106 ? 2.707 -8.148 8.898 1 96.69 106 ALA B C 1
ATOM 1680 O O . ALA B 1 106 ? 1.505 -8.398 9.016 1 96.69 106 ALA B O 1
ATOM 1681 N N . GLY B 1 107 ? 3.438 -8.336 10.055 1 83.5 107 GLY B N 1
ATOM 1682 C CA . GLY B 1 107 ? 2.994 -8.719 11.383 1 83.5 107 GLY B CA 1
ATOM 1683 C C . GLY B 1 107 ? 4.047 -9.477 12.164 1 83.5 107 GLY B C 1
ATOM 1684 O O . GLY B 1 107 ? 5.062 -9.898 11.609 1 83.5 107 GLY B O 1
#

Secondary structure (DSSP, 8-state):
---HHHHHHHHHHHHHHT--B--HHHHHHHSSTTTEEEEEE-SSEEEEEEEETTEEEEEEEEPSSHHHHHHHHHHHHHHHHTTTSTTSPPEEEEEGGGTEEEEE---/---HHHHHHHHHHHHHHT--B--HHHHHHHSSTTTEEEEEE-SSEEEEEEEETTEEEEEEEEPSSHHHHHHHHHHHHHHHHTTTSTTSPPEEEEEGGGTEEEEEPP-

Sequence (214 aa):
MIKPENVETVRYFCQRFGTLIWDAALHDFLFNDNTRQRLGSGTYGVCYSAGVASNTWVTKLFDDTESS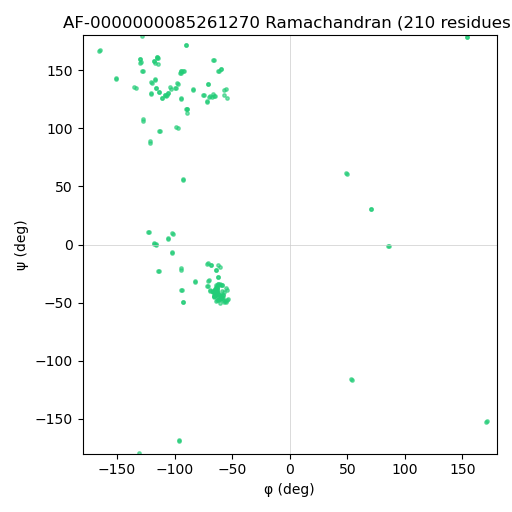VESLLQEVEAMEALKDIPGIQKMIAVCPERLTIVTEYAGMIKPENVETVRYFCQRFGTLIWDAALHDFLFNDNTRQRLGSGTYGVCYSAGVASNTWVTKLFDDTESSVESLLQEVEAMEALKDIPGIQKMIAVCPERLTIVTEYAG

Organism: Cherax quadricarinatus (NCBI:txid27406)

Nearest PDB structures (foldseek):
  5uiq-assembly3_C  TM=8.021E-01  e=3.669E-04  Homo sapiens
  4rmz-assembly2_B  TM=7.744E-01  e=5.765E-04  Homo sapiens
  6ti8-assembly3_C  TM=7.703E-01  e=1.031E-03  Homo sapiens
  2j51-assembly1_A  TM=6.301E-01  e=1.335E-03  Homo sapiens
  4bc6-assembly1_A-2  TM=6.120E-01  e=7.635E-03  Homo sapiens

Solvent-accessible surface area (backbone atoms only — not comparable to full-atom values): 11310 Å² total; per-residue (Å²): 132,73,56,68,68,57,26,50,52,48,44,55,55,33,56,75,72,67,50,51,71,45,53,59,68,60,50,45,67,57,49,32,91,89,48,40,41,81,55,42,71,39,77,46,33,41,30,31,33,26,71,52,91,95,42,51,34,29,38,43,35,38,43,90,42,70,68,26,48,52,50,49,53,48,47,51,52,52,43,63,38,39,63,86,32,74,43,48,65,44,74,67,34,32,23,36,79,58,42,27,45,30,24,47,50,23,110,132,73,56,65,69,58,26,49,52,47,44,54,55,32,56,75,72,66,52,51,71,45,53,58,68,60,50,45,67,57,50,32,90,88,46,41,40,82,55,42,69,40,78,46,33,42,31,31,32,26,71,52,90,97,42,50,33,30,38,43,35,39,44,89,43,70,68,26,48,51,49,50,52,49,46,50,52,52,46,63,38,39,63,86,33,74,42,48,68,43,75,68,32,32,23,36,77,59,41,27,44,30,26,46,50,22,112